Protein AF-A0A371JL56-F1 (afdb_monomer_lite)

Structure (mmCIF, N/CA/C/O backbone):
data_AF-A0A371JL56-F1
#
_entry.id   AF-A0A371JL56-F1
#
loop_
_atom_site.group_PDB
_atom_site.id
_atom_site.type_symbol
_atom_site.label_atom_id
_atom_site.label_alt_id
_atom_site.label_comp_id
_atom_site.label_asym_id
_atom_site.label_entity_id
_atom_site.label_seq_id
_atom_site.pdbx_PDB_ins_code
_atom_site.Cartn_x
_atom_site.Cartn_y
_atom_site.Cartn_z
_atom_site.occupancy
_atom_site.B_iso_or_equiv
_atom_site.auth_seq_id
_atom_site.auth_comp_id
_atom_site.auth_asym_id
_atom_site.auth_atom_id
_atom_site.pdbx_PDB_model_num
ATOM 1 N N . THR A 1 1 ? -92.076 -14.629 72.654 1.00 54.56 1 THR A N 1
ATOM 2 C CA . THR A 1 1 ? -92.632 -13.443 71.933 1.00 54.56 1 THR A CA 1
ATOM 3 C C . THR A 1 1 ? -94.008 -13.835 71.460 1.00 54.56 1 THR A C 1
ATOM 5 O O . THR A 1 1 ? -94.101 -14.779 70.695 1.00 54.56 1 THR A O 1
ATOM 8 N N . SER A 1 2 ? -95.080 -13.180 71.900 1.00 62.66 2 SER A N 1
ATOM 9 C CA . SER A 1 2 ? -96.440 -13.654 71.607 1.00 62.66 2 SER A CA 1
ATOM 10 C C . SER A 1 2 ? -97.098 -12.923 70.434 1.00 62.66 2 SER A C 1
ATOM 12 O O . SER A 1 2 ? -96.851 -11.738 70.198 1.00 62.66 2 SER A O 1
ATOM 14 N N . ILE A 1 3 ? -97.957 -13.634 69.696 1.00 64.94 3 ILE A N 1
ATOM 15 C CA . ILE A 1 3 ? -98.924 -13.032 68.768 1.00 64.94 3 ILE A CA 1
ATOM 16 C C . ILE A 1 3 ? -100.315 -13.129 69.390 1.00 64.94 3 ILE A C 1
ATOM 18 O O . ILE A 1 3 ? -100.730 -14.186 69.865 1.00 64.94 3 ILE A O 1
ATOM 22 N N . THR A 1 4 ? -101.049 -12.019 69.346 1.00 67.44 4 THR A N 1
ATOM 23 C CA . THR A 1 4 ? -102.443 -11.932 69.790 1.00 67.44 4 THR A CA 1
ATOM 24 C C . THR A 1 4 ? -103.365 -11.712 68.595 1.00 67.44 4 THR A C 1
ATOM 26 O O . THR A 1 4 ? -103.142 -10.802 67.796 1.00 67.44 4 THR A O 1
ATOM 29 N N . VAL A 1 5 ? -104.418 -12.524 68.480 1.00 62.69 5 VAL A N 1
ATOM 30 C CA . VAL A 1 5 ? -105.469 -12.373 67.463 1.00 62.69 5 VAL A CA 1
ATOM 31 C C . VAL A 1 5 ? -106.826 -12.310 68.159 1.00 62.69 5 VAL A C 1
ATOM 33 O O . VAL A 1 5 ? -107.141 -13.170 68.977 1.00 62.69 5 VAL A O 1
ATOM 36 N N . THR A 1 6 ? -107.637 -11.302 67.834 1.00 73.56 6 THR A N 1
ATOM 37 C CA . THR A 1 6 ? -108.997 -11.140 68.373 1.00 73.56 6 THR A CA 1
ATOM 38 C C . THR A 1 6 ? -110.028 -11.252 67.262 1.00 73.56 6 THR A C 1
ATOM 40 O O . THR A 1 6 ? -109.952 -10.518 66.276 1.00 73.56 6 THR A O 1
ATOM 43 N N . ASP A 1 7 ? -111.023 -12.117 67.452 1.00 73.88 7 ASP A N 1
ATOM 44 C CA . ASP A 1 7 ? -112.224 -12.171 66.621 1.00 73.88 7 ASP A CA 1
ATOM 45 C C . ASP A 1 7 ? -113.513 -12.139 67.465 1.00 73.88 7 ASP A C 1
ATOM 47 O O . ASP A 1 7 ? -113.489 -11.935 68.681 1.00 73.88 7 ASP A O 1
ATOM 51 N N . ALA A 1 8 ? -114.667 -12.284 66.806 1.00 56.91 8 ALA A N 1
ATOM 52 C CA . ALA A 1 8 ? -115.981 -12.233 67.448 1.00 56.91 8 ALA A CA 1
ATOM 53 C C . ALA A 1 8 ? -116.240 -13.376 68.458 1.00 56.91 8 ALA A C 1
ATOM 55 O O . ALA A 1 8 ? -117.225 -13.314 69.193 1.00 56.91 8 ALA A O 1
ATOM 56 N N . GLY A 1 9 ? -115.379 -14.397 68.505 1.00 61.16 9 GLY A N 1
ATOM 57 C CA . GLY A 1 9 ? -115.349 -15.462 69.506 1.00 61.16 9 GLY A CA 1
ATOM 58 C C . GLY A 1 9 ? -114.394 -15.203 70.679 1.00 61.16 9 GLY A C 1
ATOM 59 O O . GLY A 1 9 ? -114.445 -15.948 71.655 1.00 61.16 9 GLY A O 1
ATOM 60 N N . GLY A 1 10 ? -113.567 -14.151 70.627 1.00 63.31 10 GLY A N 1
ATOM 61 C CA . GLY A 1 10 ? -112.656 -13.747 71.700 1.00 63.31 10 GLY A CA 1
ATOM 62 C C . GLY A 1 10 ? -111.219 -13.499 71.234 1.00 63.31 10 GLY A C 1
ATOM 63 O O . GLY A 1 10 ? -110.897 -13.562 70.049 1.00 63.31 10 GLY A O 1
ATOM 64 N N . THR A 1 11 ? -110.343 -13.183 72.189 1.00 66.75 11 THR A N 1
ATOM 65 C CA . THR A 1 11 ? -108.907 -12.977 71.949 1.00 66.75 11 THR A CA 1
ATOM 66 C C . THR A 1 11 ? -108.138 -14.249 72.269 1.00 66.75 11 THR A C 1
ATOM 68 O O . THR A 1 11 ? -108.193 -14.721 73.402 1.00 66.75 11 THR A O 1
ATOM 71 N N . LEU A 1 12 ? -107.380 -14.765 71.302 1.00 63.53 12 LEU A N 1
ATOM 72 C CA . LEU A 1 12 ? -106.435 -15.857 71.499 1.00 63.53 12 LEU A CA 1
ATOM 73 C C . LEU A 1 12 ? -105.006 -15.301 71.442 1.00 63.53 12 LEU A C 1
ATOM 75 O O . LEU A 1 12 ? -104.629 -14.620 70.487 1.00 63.53 12 LEU A O 1
ATOM 79 N N . SER A 1 13 ? -104.218 -15.582 72.476 1.00 65.62 13 SER A N 1
ATOM 80 C CA . SER A 1 13 ? -102.786 -15.287 72.518 1.00 65.62 13 SER A CA 1
ATOM 81 C C . SER A 1 13 ? -102.032 -16.601 72.404 1.00 65.62 13 SER A C 1
ATOM 83 O O . SER A 1 13 ? -102.283 -17.505 73.197 1.00 65.62 13 SER A O 1
ATOM 85 N N . GLN A 1 14 ? -101.127 -16.712 71.435 1.00 65.56 14 GLN A N 1
ATOM 86 C CA . GLN A 1 14 ? -100.236 -17.861 71.313 1.00 65.56 14 GLN A CA 1
ATOM 87 C C . GLN A 1 14 ? -98.800 -17.376 71.473 1.00 65.56 14 GLN A C 1
ATOM 89 O O . GLN A 1 14 ? -98.350 -16.480 70.750 1.00 65.56 14 GLN A O 1
ATOM 94 N N . ASP A 1 15 ? -98.113 -17.924 72.471 1.00 62.84 15 ASP A N 1
ATOM 95 C CA . ASP A 1 15 ? -96.696 -17.660 72.663 1.00 62.84 15 ASP A CA 1
ATOM 96 C C . ASP A 1 15 ? -95.860 -18.473 71.665 1.00 62.84 15 ASP A C 1
ATOM 98 O O . ASP A 1 15 ? -96.172 -19.626 71.363 1.00 62.84 15 ASP A O 1
ATOM 102 N N . LEU A 1 16 ? -94.849 -17.822 71.086 1.00 58.44 16 LEU A N 1
ATOM 103 C CA . LEU A 1 16 ? -93.975 -18.394 70.058 1.00 58.44 16 LEU A CA 1
ATOM 104 C C . LEU A 1 16 ? -92.631 -18.868 70.633 1.00 58.44 16 LEU A C 1
ATOM 106 O O . LEU A 1 16 ? -91.780 -19.300 69.855 1.00 58.44 16 LEU A O 1
ATOM 110 N N . ASP A 1 17 ? -92.419 -18.806 71.952 1.00 62.28 17 ASP A N 1
ATOM 111 C CA . ASP A 1 17 ? -91.314 -19.515 72.602 1.00 62.28 17 ASP A CA 1
ATOM 112 C C . ASP A 1 17 ? -91.738 -20.958 72.902 1.00 62.28 17 ASP A C 1
ATOM 114 O O . ASP A 1 17 ? -92.155 -21.325 73.993 1.00 62.28 17 ASP A O 1
ATOM 118 N N . GLY A 1 18 ? -91.664 -21.810 71.885 1.00 56.69 18 GLY A N 1
ATOM 119 C CA . GLY A 1 18 ? -91.995 -23.226 72.028 1.00 56.69 18 GLY A CA 1
ATOM 120 C C . GLY A 1 18 ? -90.941 -24.061 72.761 1.00 56.69 18 GLY A C 1
ATOM 121 O O . GLY A 1 18 ? -90.999 -25.285 72.640 1.00 56.69 18 GLY A O 1
ATOM 122 N N . THR A 1 19 ? -89.955 -23.460 73.441 1.00 56.19 19 THR A N 1
ATOM 123 C CA . THR A 1 19 ? -88.790 -24.211 73.942 1.00 56.19 19 THR A CA 1
ATOM 124 C C . THR A 1 19 ? -88.459 -23.997 75.414 1.00 56.19 19 THR A C 1
ATOM 126 O O . THR A 1 19 ? -87.929 -24.935 76.007 1.00 56.19 19 THR A O 1
ATOM 129 N N . PHE A 1 20 ? -88.809 -22.866 76.036 1.00 55.19 20 PHE A N 1
ATOM 130 C CA . PHE A 1 20 ? -88.553 -22.653 77.467 1.00 55.19 20 PHE A CA 1
ATOM 131 C C . PHE A 1 20 ? -89.704 -21.890 78.135 1.00 55.19 20 PHE A C 1
ATOM 133 O O . PHE A 1 20 ? -90.063 -20.803 77.704 1.00 55.19 20 PHE A O 1
ATOM 140 N N . ALA A 1 21 ? -90.280 -22.455 79.201 1.00 58.19 21 ALA A N 1
ATOM 141 C CA . ALA A 1 21 ? -91.231 -21.724 80.034 1.00 58.19 21 ALA A CA 1
ATOM 142 C C . ALA A 1 21 ? -90.483 -20.627 80.802 1.00 58.19 21 ALA A C 1
ATOM 144 O O . ALA A 1 21 ? -89.471 -20.900 81.447 1.00 58.19 21 ALA A O 1
ATOM 145 N N . THR A 1 22 ? -90.979 -19.397 80.750 1.00 60.19 22 THR A N 1
ATOM 146 C CA . THR A 1 22 ? -90.469 -18.297 81.571 1.00 60.19 22 THR A CA 1
ATOM 147 C C . THR A 1 22 ? -90.832 -18.505 83.047 1.00 60.19 22 THR A C 1
ATOM 149 O O . THR A 1 22 ? -91.833 -19.150 83.371 1.00 60.19 22 THR A O 1
ATOM 152 N N . ASP A 1 23 ? -90.070 -17.901 83.965 1.00 56.62 23 ASP A N 1
ATOM 153 C CA . ASP A 1 23 ? -90.343 -17.952 85.415 1.00 56.62 23 ASP A CA 1
ATOM 154 C C . ASP A 1 23 ? -91.783 -17.540 85.768 1.00 56.62 23 ASP A C 1
ATOM 156 O O . ASP A 1 23 ? -92.398 -18.072 86.695 1.00 56.62 23 ASP A O 1
ATOM 160 N N . ALA A 1 24 ? -92.348 -16.604 84.999 1.00 57.06 24 ALA A N 1
ATOM 161 C CA . ALA A 1 24 ? -93.723 -16.148 85.159 1.00 57.06 24 ALA A CA 1
ATOM 162 C C . ALA A 1 24 ? -94.763 -17.193 84.712 1.00 57.06 24 ALA A C 1
ATOM 164 O O . ALA A 1 24 ? -95.851 -17.248 85.283 1.00 57.06 24 ALA A O 1
ATOM 165 N N . GLU A 1 25 ? -94.449 -18.024 83.716 1.00 58.50 25 GLU A N 1
ATOM 166 C CA . GLU A 1 25 ? -95.336 -19.081 83.214 1.00 58.50 25 GLU A CA 1
ATOM 167 C C . GLU A 1 25 ? -95.345 -20.299 84.135 1.00 58.50 25 GLU A C 1
ATOM 169 O O . GLU A 1 25 ? -96.404 -20.876 84.379 1.00 58.50 25 GLU A O 1
ATOM 174 N N . LEU A 1 26 ? -94.198 -20.647 84.721 1.00 62.19 26 LEU A N 1
ATOM 175 C CA . LEU A 1 26 ? -94.117 -21.747 85.680 1.00 62.19 26 LEU A CA 1
ATOM 176 C C . LEU A 1 26 ? -94.793 -21.398 87.016 1.00 62.19 26 LEU A C 1
ATOM 178 O O . LEU A 1 26 ? -95.456 -22.246 87.609 1.00 62.19 26 LEU A O 1
ATOM 182 N N . ALA A 1 27 ? -94.712 -20.136 87.452 1.00 57.34 27 ALA A N 1
ATOM 183 C CA . ALA A 1 27 ? -95.444 -19.642 88.622 1.00 57.34 27 ALA A CA 1
ATOM 184 C C . ALA A 1 27 ? -96.977 -19.624 88.429 1.00 57.34 27 ALA A C 1
ATOM 186 O O . ALA A 1 27 ? -97.718 -19.554 89.410 1.00 57.34 27 ALA A O 1
ATOM 187 N N . ALA A 1 28 ? -97.455 -19.683 87.182 1.00 57.31 28 ALA A N 1
ATOM 188 C CA . ALA A 1 28 ? -98.873 -19.709 86.829 1.00 57.31 28 ALA A CA 1
ATOM 189 C C . ALA A 1 28 ? -99.412 -21.127 86.554 1.00 57.31 28 ALA A C 1
ATOM 191 O O . ALA A 1 28 ? -100.569 -21.266 86.146 1.00 57.31 28 ALA A O 1
ATOM 192 N N . LEU A 1 29 ? -98.607 -22.177 86.768 1.00 59.59 29 LEU A N 1
ATOM 193 C CA . LEU A 1 29 ? -99.025 -23.558 86.551 1.00 59.59 29 LEU A CA 1
ATOM 194 C C . LEU A 1 29 ? -100.061 -23.966 87.611 1.00 59.59 29 LEU A C 1
ATOM 196 O O . LEU A 1 29 ? -99.731 -24.313 88.743 1.00 59.59 29 LEU A O 1
ATOM 200 N N . ASN A 1 30 ? -101.336 -23.886 87.238 1.00 57.78 30 ASN A N 1
ATOM 201 C CA . ASN A 1 30 ? -102.443 -24.379 88.046 1.00 57.78 30 ASN A CA 1
ATOM 202 C C . ASN A 1 30 ? -102.350 -25.913 88.145 1.00 57.78 30 ASN A C 1
ATOM 204 O O . ASN A 1 30 ? -102.304 -26.583 87.116 1.00 57.78 30 ASN A O 1
ATOM 208 N N . THR A 1 31 ? -102.306 -26.462 89.362 1.00 55.97 31 THR A N 1
ATOM 209 C CA . THR A 1 31 ? -102.273 -27.917 89.615 1.00 55.97 31 THR A CA 1
ATOM 210 C C . THR A 1 31 ? -103.645 -28.583 89.489 1.00 55.97 31 THR A C 1
ATOM 212 O O . THR A 1 31 ? -103.737 -29.792 89.658 1.00 55.97 31 THR A O 1
ATOM 215 N N . ASP A 1 32 ? -104.688 -27.802 89.203 1.00 58.62 32 ASP A N 1
ATOM 216 C CA . ASP A 1 32 ? -106.019 -28.278 88.829 1.00 58.62 32 ASP A CA 1
ATOM 217 C C . ASP A 1 32 ? -105.915 -28.892 87.421 1.00 58.62 32 ASP A C 1
ATOM 219 O O . ASP A 1 32 ? -105.933 -28.186 86.401 1.00 58.62 32 ASP A O 1
ATOM 223 N N . ASP A 1 33 ? -105.717 -30.212 87.352 1.00 56.38 33 ASP A N 1
ATOM 224 C CA . ASP A 1 33 ? -106.048 -30.926 86.126 1.00 56.38 33 ASP A CA 1
ATOM 225 C C . ASP A 1 33 ? -107.568 -30.788 85.940 1.00 56.38 33 ASP A C 1
ATOM 227 O O . ASP A 1 33 ? -108.304 -30.672 86.904 1.00 56.38 33 ASP A O 1
ATOM 231 N N . ALA A 1 34 ? -108.067 -30.620 84.719 1.00 55.84 34 ALA A N 1
ATOM 232 C CA . ALA A 1 34 ? -109.424 -30.105 84.506 1.00 55.84 34 ALA A CA 1
ATOM 233 C C . ALA A 1 34 ? -110.582 -31.059 84.915 1.00 55.84 34 ALA A C 1
ATOM 235 O O . ALA A 1 34 ? -111.705 -30.889 84.421 1.00 55.84 34 ALA A O 1
ATOM 236 N N . ASP A 1 35 ? -110.338 -32.069 85.754 1.00 62.31 35 ASP A N 1
ATOM 237 C CA . ASP A 1 35 ? -111.369 -32.798 86.480 1.00 62.31 35 ASP A CA 1
ATOM 238 C C . ASP A 1 35 ? -111.674 -32.118 87.831 1.00 62.31 35 ASP A C 1
ATOM 240 O O . ASP A 1 35 ? -110.852 -31.434 88.414 1.00 62.31 35 ASP A O 1
ATOM 244 N N . ALA A 1 36 ? -112.937 -32.154 88.260 1.00 57.31 36 ALA A N 1
ATOM 245 C CA . ALA A 1 36 ? -113.402 -31.388 89.421 1.00 57.31 36 ALA A CA 1
ATOM 246 C C . ALA A 1 36 ? -113.486 -32.248 90.695 1.00 57.31 36 ALA A C 1
ATOM 248 O O . ALA A 1 36 ? -114.320 -31.950 91.560 1.00 57.31 36 ALA A O 1
ATOM 249 N N . ASP A 1 37 ? -112.742 -33.359 90.771 1.00 66.94 37 ASP A N 1
ATOM 250 C CA . ASP A 1 37 ? -112.698 -34.221 91.953 1.00 66.94 37 ASP A CA 1
ATOM 251 C C . ASP A 1 37 ? -111.473 -33.884 92.821 1.00 66.94 37 ASP A C 1
ATOM 253 O O . ASP A 1 37 ? -110.439 -34.523 92.644 1.00 66.94 37 ASP A O 1
ATOM 257 N N . PRO A 1 38 ? -111.623 -33.004 93.841 1.00 61.88 38 PRO A N 1
ATOM 258 C CA . PRO A 1 38 ? -110.533 -32.477 94.673 1.00 61.88 38 PRO A CA 1
ATOM 259 C C . PRO A 1 38 ? -109.825 -33.538 95.548 1.00 61.88 38 PRO A C 1
ATOM 261 O O . PRO A 1 38 ? -109.140 -33.210 96.522 1.00 61.88 38 PRO A O 1
ATOM 264 N N . THR A 1 39 ? -110.104 -34.825 95.320 1.00 61.78 39 THR A N 1
ATOM 265 C CA . THR A 1 39 ? -109.538 -35.958 96.049 1.00 61.78 39 THR A CA 1
ATOM 266 C C . THR A 1 39 ? -108.416 -36.678 95.296 1.00 61.78 39 THR A C 1
ATOM 268 O O . THR A 1 39 ? -107.785 -37.555 95.897 1.00 61.78 39 THR A O 1
ATOM 271 N N . ASN A 1 40 ? -108.138 -36.326 94.032 1.00 65.31 40 ASN A N 1
ATOM 272 C CA . ASN A 1 40 ? -107.122 -36.979 93.194 1.00 65.31 40 ASN A CA 1
ATOM 273 C C . ASN A 1 40 ? -105.871 -36.108 92.916 1.00 65.31 40 ASN A C 1
ATOM 275 O O . ASN A 1 40 ? -104.863 -36.619 92.421 1.00 65.31 40 ASN A O 1
ATOM 279 N N . GLU A 1 41 ? -105.877 -34.840 93.325 1.00 68.06 41 GLU A N 1
ATOM 280 C CA . GLU A 1 41 ? -104.791 -33.871 93.170 1.00 68.06 41 GLU A CA 1
ATOM 281 C C . GLU A 1 41 ? -103.792 -34.040 94.312 1.00 68.06 41 GLU A C 1
ATOM 283 O O . GLU A 1 41 ? -103.691 -33.252 95.256 1.00 68.06 41 GLU A O 1
ATOM 288 N N . TYR A 1 42 ? -103.041 -35.138 94.245 1.00 71.25 42 TYR A N 1
ATOM 289 C CA . TYR A 1 42 ? -102.097 -35.499 95.298 1.00 71.25 42 TYR A CA 1
ATOM 290 C C . TYR A 1 42 ? -101.019 -34.430 95.523 1.00 71.25 42 TYR A C 1
ATOM 292 O O . TYR A 1 42 ? -100.604 -34.222 96.664 1.00 71.25 42 TYR A O 1
ATOM 300 N N . ASN A 1 43 ? -100.614 -33.717 94.468 1.00 75.44 43 ASN A N 1
ATOM 301 C CA . ASN A 1 43 ? -99.655 -32.621 94.549 1.00 75.44 43 ASN A CA 1
ATOM 302 C C . ASN A 1 43 ? -100.393 -31.282 94.522 1.00 75.44 43 ASN A C 1
ATOM 304 O O . ASN A 1 43 ? -101.051 -30.935 93.548 1.00 75.44 43 ASN A O 1
ATOM 308 N N . THR A 1 44 ? -100.229 -30.510 95.587 1.00 73.12 44 THR A N 1
ATOM 309 C CA . THR A 1 44 ? -100.937 -29.245 95.825 1.00 73.12 44 THR A CA 1
ATOM 310 C C . THR A 1 44 ? -100.140 -28.009 95.411 1.00 73.12 44 THR A C 1
ATOM 312 O O . THR A 1 44 ? -100.705 -26.924 95.307 1.00 73.12 44 THR A O 1
ATOM 315 N N . ALA A 1 45 ? -98.830 -28.147 95.185 1.00 76.06 45 ALA A N 1
ATOM 316 C CA . ALA A 1 45 ? -97.993 -27.081 94.643 1.00 76.06 45 ALA A CA 1
ATOM 317 C C . ALA A 1 45 ? -96.755 -27.650 93.943 1.00 76.06 45 ALA A C 1
ATOM 319 O O . ALA A 1 45 ? -96.133 -28.588 94.446 1.00 76.06 45 ALA A O 1
ATOM 320 N N . VAL A 1 46 ? -96.368 -27.036 92.826 1.00 79.00 46 VAL A N 1
ATOM 321 C CA . VAL A 1 46 ? -95.078 -27.248 92.161 1.00 79.00 46 VAL A CA 1
ATOM 322 C C . VAL A 1 46 ? -94.450 -25.883 91.906 1.00 79.00 46 VAL A C 1
ATOM 324 O O . VAL A 1 46 ? -95.141 -24.964 91.478 1.00 79.00 46 VAL A O 1
ATOM 327 N N . GLY A 1 47 ? -93.156 -25.731 92.177 1.00 75.06 47 GLY A N 1
ATOM 328 C CA . GLY A 1 47 ? -92.446 -24.477 91.938 1.00 75.06 47 GLY A CA 1
ATOM 329 C C . GLY A 1 47 ? -90.961 -24.690 91.686 1.00 75.06 47 GLY A C 1
ATOM 330 O O . GLY A 1 47 ? -90.382 -25.655 92.176 1.00 75.06 47 GLY A O 1
ATOM 331 N N . LEU A 1 48 ? -90.344 -23.778 90.940 1.00 74.81 48 LEU A N 1
ATOM 332 C CA . LEU A 1 48 ? -88.901 -23.726 90.715 1.00 74.81 48 LEU A CA 1
ATOM 333 C C . LEU A 1 48 ? -88.356 -22.462 91.382 1.00 74.81 48 LEU A C 1
ATOM 335 O O . LEU A 1 48 ? -88.862 -21.366 91.148 1.00 74.81 48 LEU A O 1
ATOM 339 N N . THR A 1 49 ? -87.337 -22.610 92.223 1.00 72.81 49 THR A N 1
ATOM 340 C CA . THR A 1 49 ? -86.619 -21.483 92.832 1.00 72.81 49 THR A CA 1
ATOM 341 C C . THR A 1 49 ? -85.122 -21.705 92.679 1.00 72.81 49 THR A C 1
ATOM 343 O O . THR A 1 49 ? -84.585 -22.662 93.243 1.00 72.81 49 THR A O 1
ATOM 346 N N . GLY A 1 50 ? -84.451 -20.840 91.915 1.00 74.06 50 GLY A N 1
ATOM 347 C CA . GLY A 1 50 ? -83.088 -21.117 91.456 1.00 74.06 50 GLY A CA 1
ATOM 348 C C . GLY A 1 50 ? -83.069 -22.396 90.614 1.00 74.06 50 GLY A C 1
ATOM 349 O O . GLY A 1 50 ? -83.880 -22.550 89.708 1.00 74.06 50 GLY A O 1
ATOM 350 N N . THR A 1 51 ? -82.196 -23.340 90.955 1.00 74.25 51 THR A N 1
ATOM 351 C CA . THR A 1 51 ? -82.096 -24.666 90.321 1.00 74.25 51 THR A CA 1
ATOM 352 C C . THR A 1 51 ? -82.978 -25.731 90.980 1.00 74.25 51 THR A C 1
ATOM 354 O O . THR A 1 51 ? -83.032 -26.861 90.506 1.00 74.25 51 THR A O 1
ATOM 357 N N . SER A 1 52 ? -83.674 -25.420 92.077 1.00 82.44 52 SER A N 1
ATOM 358 C CA . SER A 1 52 ? -84.429 -26.417 92.842 1.00 82.44 52 SER A CA 1
ATOM 359 C C . SER A 1 52 ? -85.904 -26.463 92.454 1.00 82.44 52 SER A C 1
ATOM 361 O O . SER A 1 52 ? -86.626 -25.478 92.629 1.00 82.44 52 SER A O 1
ATOM 363 N N . ILE A 1 53 ? -86.368 -27.627 91.990 1.00 84.69 53 ILE A N 1
ATOM 364 C CA . ILE A 1 53 ? -87.796 -27.928 91.835 1.00 84.69 53 ILE A CA 1
ATOM 365 C C . ILE A 1 53 ? -88.343 -28.419 93.170 1.00 84.69 53 ILE A C 1
ATOM 367 O O . ILE A 1 53 ? -87.820 -29.361 93.762 1.00 84.69 53 ILE A O 1
ATOM 371 N N . THR A 1 54 ? -89.446 -27.825 93.602 1.00 81.38 54 THR A N 1
ATOM 372 C CA . THR A 1 54 ? -90.207 -28.224 94.783 1.00 81.38 54 THR A CA 1
ATOM 373 C C . THR A 1 54 ? -91.573 -28.759 94.381 1.00 81.38 54 THR A C 1
ATOM 375 O O . THR A 1 54 ? -92.238 -28.194 93.515 1.00 81.38 54 THR A O 1
ATOM 378 N N . VAL A 1 55 ? -91.995 -29.848 95.017 1.00 83.19 55 VAL A N 1
ATOM 379 C CA . VAL A 1 55 ? -93.328 -30.444 94.874 1.00 83.19 55 VAL A CA 1
ATOM 380 C C . VAL A 1 55 ? -93.884 -30.669 96.271 1.00 83.19 55 VAL A C 1
ATOM 382 O O . VAL A 1 55 ? -93.219 -31.275 97.108 1.00 83.19 55 VAL A O 1
ATOM 385 N N . THR A 1 56 ? -95.084 -30.165 96.543 1.00 81.31 56 THR A N 1
ATOM 386 C CA . THR A 1 56 ? -95.744 -30.308 97.846 1.00 81.31 56 THR A CA 1
ATOM 387 C C . THR A 1 56 ? -96.969 -31.195 97.732 1.00 81.31 56 THR A C 1
ATOM 389 O O . THR A 1 56 ? -97.896 -30.868 96.995 1.00 81.31 56 THR A O 1
ATOM 392 N N . ASP A 1 57 ? -96.995 -32.277 98.503 1.00 80.19 57 ASP A N 1
ATOM 393 C CA . ASP A 1 57 ? -98.137 -33.179 98.647 1.00 80.19 57 ASP A CA 1
ATOM 394 C C . ASP A 1 57 ? -98.599 -33.263 100.115 1.00 80.19 57 ASP A C 1
ATOM 396 O O . ASP A 1 57 ? -98.101 -32.553 100.997 1.00 80.19 57 ASP A O 1
ATOM 400 N N . ALA A 1 58 ? -99.568 -34.137 100.402 1.00 74.75 58 ALA A N 1
ATOM 401 C CA . ALA A 1 58 ? -100.059 -34.364 101.765 1.00 74.75 58 ALA A CA 1
ATOM 402 C C . ALA A 1 58 ? -98.980 -34.896 102.742 1.00 74.75 58 ALA A C 1
ATOM 404 O O . ALA A 1 58 ? -99.164 -34.824 103.959 1.00 74.75 58 ALA A O 1
ATOM 405 N N . GLY A 1 59 ? -97.872 -35.439 102.228 1.00 75.50 59 GLY A N 1
ATOM 406 C CA . GLY A 1 59 ? -96.701 -35.907 102.970 1.00 75.50 59 GLY A CA 1
ATOM 407 C C . GLY A 1 59 ? -95.633 -34.833 103.214 1.00 75.50 59 GLY A C 1
ATOM 408 O O . GLY A 1 59 ? -94.722 -35.071 104.010 1.00 75.50 59 GLY A O 1
ATOM 409 N N . GLY A 1 60 ? -95.762 -33.651 102.602 1.00 80.75 60 GLY A N 1
ATOM 410 C CA . GLY A 1 60 ? -94.881 -32.497 102.781 1.00 80.75 60 GLY A CA 1
ATOM 411 C C . GLY A 1 60 ? -94.273 -31.997 101.469 1.00 80.75 60 GLY A C 1
ATOM 412 O O . GLY A 1 60 ? -94.675 -32.395 100.381 1.00 80.75 60 GLY A O 1
ATOM 413 N N . THR A 1 61 ? -93.298 -31.093 101.564 1.00 85.94 61 THR A N 1
ATOM 414 C CA . THR A 1 61 ? -92.584 -30.565 100.391 1.00 85.94 61 THR A CA 1
ATOM 415 C C . THR A 1 61 ? -91.307 -31.359 100.140 1.00 85.94 61 THR A C 1
ATOM 417 O O . THR A 1 61 ? -90.416 -31.403 100.990 1.00 85.94 61 THR A O 1
ATOM 420 N N . LEU A 1 62 ? -91.201 -31.953 98.956 1.00 85.94 62 LEU A N 1
ATOM 421 C CA . LEU A 1 62 ? -89.976 -32.530 98.412 1.00 85.94 62 LEU A CA 1
ATOM 422 C C . LEU A 1 62 ? -89.285 -31.494 97.526 1.00 85.94 62 LEU A C 1
ATOM 424 O O . LEU A 1 62 ? -89.942 -30.805 96.752 1.00 85.94 62 LEU A O 1
ATOM 428 N N . SER A 1 63 ? -87.962 -31.395 97.636 1.00 85.25 63 SER A N 1
ATOM 429 C CA . SER A 1 63 ? -87.135 -30.508 96.817 1.00 85.25 63 SER A CA 1
ATOM 430 C C . SER A 1 63 ? -86.057 -31.328 96.127 1.00 85.25 63 SER A C 1
ATOM 432 O O . SER A 1 63 ? -85.356 -32.092 96.791 1.00 85.25 63 SER A O 1
ATOM 434 N N . GLN A 1 64 ? -85.912 -31.153 94.819 1.00 84.94 64 GLN A N 1
ATOM 435 C CA . GLN A 1 64 ? -84.806 -31.691 94.043 1.00 84.94 64 GLN A CA 1
ATOM 436 C C . GLN A 1 64 ? -84.021 -30.530 93.458 1.00 84.94 64 GLN A C 1
ATOM 438 O O . GLN A 1 64 ? -84.544 -29.755 92.662 1.00 84.94 64 GLN A O 1
ATOM 443 N N . ASP A 1 65 ? -82.758 -30.447 93.847 1.00 81.88 65 ASP A N 1
ATOM 444 C CA . ASP A 1 65 ? -81.817 -29.530 93.230 1.00 81.88 65 ASP A CA 1
ATOM 445 C C . ASP A 1 65 ? -81.388 -30.071 91.862 1.00 81.88 65 ASP A C 1
ATOM 447 O O . ASP A 1 65 ? -81.002 -31.239 91.750 1.00 81.88 65 ASP A O 1
ATOM 451 N N . LEU A 1 66 ? -81.521 -29.253 90.823 1.00 76.81 66 LEU A N 1
ATOM 452 C CA . LEU A 1 66 ? -81.087 -29.555 89.459 1.00 76.81 66 LEU A CA 1
ATOM 453 C C . LEU A 1 66 ? -79.727 -28.925 89.127 1.00 76.81 66 LEU A C 1
ATOM 455 O O . LEU A 1 66 ? -79.300 -28.982 87.965 1.00 76.81 66 LEU A O 1
ATOM 459 N N . ASP A 1 67 ? -79.061 -28.336 90.126 1.00 69.38 67 ASP A N 1
ATOM 460 C CA . ASP A 1 67 ? -77.697 -27.838 89.999 1.00 69.38 67 ASP A CA 1
ATOM 461 C C . ASP A 1 67 ? -76.777 -28.963 89.480 1.00 69.38 67 ASP A C 1
ATOM 463 O O . ASP A 1 67 ? -76.814 -30.110 89.939 1.00 69.38 67 ASP A O 1
ATOM 467 N N . GLY A 1 68 ? -76.029 -28.653 88.421 1.00 65.94 68 GLY A N 1
ATOM 468 C CA . GLY A 1 68 ? -75.252 -29.597 87.612 1.00 65.94 68 GLY A CA 1
ATOM 469 C C . GLY A 1 68 ? -75.839 -29.938 86.232 1.00 65.94 68 GLY A C 1
ATOM 470 O O . GLY A 1 68 ? -75.103 -30.442 85.386 1.00 65.94 68 GLY A O 1
ATOM 471 N N . THR A 1 69 ? -77.122 -29.653 85.959 1.00 63.84 69 THR A N 1
ATOM 472 C CA . THR A 1 69 ? -77.706 -29.742 84.593 1.00 63.84 69 THR A CA 1
ATOM 473 C C . THR A 1 69 ? -78.119 -28.377 84.037 1.00 63.84 69 THR A C 1
ATOM 475 O O . THR A 1 69 ? -78.055 -28.167 82.826 1.00 63.84 69 THR A O 1
ATOM 478 N N . PHE A 1 70 ? -78.503 -27.439 84.905 1.00 64.56 70 PHE A N 1
ATOM 479 C CA . PHE A 1 70 ? -78.915 -26.087 84.531 1.00 64.56 70 PHE A CA 1
ATOM 480 C C . PHE A 1 70 ? -78.090 -25.071 85.322 1.00 64.56 70 PHE A C 1
ATOM 482 O O . PHE A 1 70 ? -78.072 -25.134 86.547 1.00 64.56 70 PHE A O 1
ATOM 489 N N . ALA A 1 71 ? -77.405 -24.164 84.622 1.00 67.00 71 ALA A N 1
ATOM 490 C CA . ALA A 1 71 ? -76.706 -23.039 85.238 1.00 67.00 71 ALA A CA 1
ATOM 491 C C . ALA A 1 71 ? -77.695 -21.901 85.523 1.00 67.00 71 ALA A C 1
ATOM 493 O O . ALA A 1 71 ? -78.622 -21.662 84.747 1.00 67.00 71 ALA A O 1
ATOM 494 N N . THR A 1 72 ? -77.481 -21.181 86.616 1.00 68.94 72 THR A N 1
ATOM 495 C CA . THR A 1 72 ? -78.180 -19.932 86.924 1.00 68.94 72 THR A CA 1
ATOM 496 C C . THR A 1 72 ? -77.704 -18.794 86.014 1.00 68.94 72 THR A C 1
ATOM 498 O O . THR A 1 72 ? -76.574 -18.792 85.523 1.00 68.94 72 THR A O 1
ATOM 501 N N . ASP A 1 73 ? -78.529 -17.757 85.848 1.00 64.31 73 ASP A N 1
ATOM 502 C CA . ASP A 1 73 ? -78.140 -16.540 85.116 1.00 64.31 73 ASP A CA 1
ATOM 503 C C . ASP A 1 73 ? -76.880 -15.875 85.700 1.00 64.31 73 ASP A C 1
ATOM 505 O O . ASP A 1 73 ? -76.080 -15.285 84.972 1.00 64.31 73 ASP A O 1
ATOM 509 N N . ALA A 1 74 ? -76.678 -15.991 87.017 1.00 66.94 74 ALA A N 1
ATOM 510 C CA . ALA A 1 74 ? -75.487 -15.493 87.697 1.00 66.94 74 ALA A CA 1
ATOM 511 C C . ALA A 1 74 ? -74.225 -16.291 87.326 1.00 66.94 74 ALA A C 1
ATOM 513 O O . ALA A 1 74 ? -73.164 -15.696 87.145 1.00 66.94 74 ALA A O 1
ATOM 514 N N . GLU A 1 75 ? -74.336 -17.611 87.177 1.00 67.00 75 GLU A N 1
ATOM 515 C CA . GLU A 1 75 ? -73.230 -18.470 86.739 1.00 67.00 75 GLU A CA 1
ATOM 516 C C . GLU A 1 75 ? -72.890 -18.243 85.266 1.00 67.00 75 GLU A C 1
ATOM 518 O O . GLU A 1 75 ? -71.715 -18.160 84.914 1.00 67.00 75 GLU A O 1
ATOM 523 N N . LEU A 1 76 ? -73.896 -18.050 84.407 1.00 66.38 76 LEU A N 1
ATOM 524 C CA . LEU A 1 76 ? -73.660 -17.752 82.994 1.00 66.38 76 LEU A CA 1
ATOM 525 C C . LEU A 1 76 ? -73.032 -16.362 82.792 1.00 66.38 76 LEU A C 1
ATOM 527 O O . LEU A 1 76 ? -72.180 -16.190 81.924 1.00 66.38 76 LEU A O 1
ATOM 531 N N . ALA A 1 77 ? -73.395 -15.379 83.622 1.00 63.47 77 ALA A N 1
ATOM 532 C CA . ALA A 1 77 ? -72.783 -14.050 83.608 1.00 63.47 77 ALA A CA 1
ATOM 533 C C . ALA A 1 77 ? -71.332 -14.033 84.130 1.00 63.47 77 ALA A C 1
ATOM 535 O O . ALA A 1 77 ? -70.584 -13.108 83.813 1.00 63.47 77 ALA A O 1
ATOM 536 N N . ALA A 1 78 ? -70.927 -15.038 84.914 1.00 63.47 78 ALA A N 1
ATOM 537 C CA . ALA A 1 78 ? -69.559 -15.195 85.410 1.00 63.47 78 ALA A CA 1
ATOM 538 C C . ALA A 1 78 ? -68.618 -15.882 84.401 1.00 63.47 78 ALA A C 1
ATOM 540 O O . ALA A 1 78 ? -67.408 -15.916 84.625 1.00 63.47 78 ALA A O 1
ATOM 541 N N . LEU A 1 79 ? -69.147 -16.389 83.282 1.00 59.88 79 LEU A N 1
ATOM 542 C CA . LEU A 1 79 ? -68.372 -17.029 82.222 1.00 59.88 79 LEU A CA 1
ATOM 543 C C . LEU A 1 79 ? -67.675 -15.966 81.343 1.00 59.88 79 LEU A C 1
ATOM 545 O O . LEU A 1 79 ? -68.099 -15.666 80.227 1.00 59.88 79 LEU A O 1
ATOM 549 N N . ASN A 1 80 ? -66.622 -15.340 81.875 1.00 56.22 80 ASN A N 1
ATOM 550 C CA . ASN A 1 80 ? -65.689 -14.523 81.096 1.00 56.22 80 ASN A CA 1
ATOM 551 C C . ASN A 1 80 ? -64.801 -15.434 80.224 1.00 56.22 80 ASN A C 1
ATOM 553 O O . ASN A 1 80 ? -64.428 -16.522 80.643 1.00 56.22 80 ASN A O 1
ATOM 557 N N . THR A 1 81 ? -64.481 -14.991 79.010 1.00 50.84 81 THR A N 1
ATOM 558 C CA . THR A 1 81 ? -63.868 -15.751 77.905 1.00 50.84 81 THR A CA 1
ATOM 559 C C . THR A 1 81 ? -62.368 -16.064 78.050 1.00 50.84 81 THR A C 1
ATOM 561 O O . THR A 1 81 ? -61.682 -16.136 77.030 1.00 50.84 81 THR A O 1
ATOM 564 N N . ASP A 1 82 ? -61.848 -16.228 79.265 1.00 54.56 82 ASP A N 1
ATOM 565 C CA . ASP A 1 82 ? -60.505 -16.798 79.448 1.00 54.56 82 ASP A CA 1
ATOM 566 C C . ASP A 1 82 ? -60.580 -18.326 79.387 1.00 54.56 82 ASP A C 1
ATOM 568 O O . ASP A 1 82 ? -61.660 -18.910 79.508 1.00 54.56 82 ASP A O 1
ATOM 572 N N . ASP A 1 83 ? -59.465 -18.953 79.021 1.00 53.69 83 ASP A N 1
ATOM 573 C CA . ASP A 1 83 ? -59.415 -20.340 78.580 1.00 53.69 83 ASP A CA 1
ATOM 574 C C . ASP A 1 83 ? -59.975 -21.334 79.622 1.00 53.69 83 ASP A C 1
ATOM 576 O O . ASP A 1 83 ? -60.267 -20.988 80.761 1.00 53.69 83 ASP A O 1
ATOM 580 N N . ALA A 1 84 ? -60.246 -22.563 79.183 1.00 46.44 84 ALA A N 1
ATOM 581 C CA . ALA A 1 84 ? -61.209 -23.497 79.772 1.00 46.44 84 ALA A CA 1
ATOM 582 C C . ALA A 1 84 ? -60.974 -23.970 81.232 1.00 46.44 84 ALA A C 1
ATOM 584 O O . ALA A 1 84 ? -61.621 -24.937 81.645 1.00 46.44 84 ALA A O 1
ATOM 585 N N . ASP A 1 85 ? -60.105 -23.335 82.017 1.00 62.97 85 ASP A N 1
ATOM 586 C CA . ASP A 1 85 ? -60.027 -23.498 83.470 1.00 62.97 85 ASP A CA 1
ATOM 587 C C . ASP A 1 85 ? -60.288 -22.223 84.301 1.00 62.97 85 ASP A C 1
ATOM 589 O O . ASP A 1 85 ? -60.427 -22.344 85.521 1.00 62.97 85 ASP A O 1
ATOM 593 N N . ALA A 1 86 ? -60.479 -21.054 83.667 1.00 54.38 86 ALA A N 1
ATOM 594 C CA . ALA A 1 86 ? -60.842 -19.781 84.305 1.00 54.38 86 ALA A CA 1
ATOM 595 C C . ALA A 1 86 ? -59.992 -19.430 85.546 1.00 54.38 86 ALA A C 1
ATOM 597 O O . ALA A 1 86 ? -60.486 -18.784 86.480 1.00 54.38 86 ALA A O 1
ATOM 598 N N . ASP A 1 87 ? -58.734 -19.878 85.580 1.00 64.56 87 ASP A N 1
ATOM 599 C CA . ASP A 1 87 ? -57.782 -19.559 86.635 1.00 64.56 87 ASP A CA 1
ATOM 600 C C . ASP A 1 87 ? -56.864 -18.418 86.171 1.00 64.56 87 ASP A C 1
ATOM 602 O O . ASP A 1 87 ? -55.818 -18.709 85.597 1.00 64.56 87 ASP A O 1
ATOM 606 N N . PRO A 1 88 ? -57.162 -17.141 86.514 1.00 58.16 88 PRO A N 1
ATOM 607 C CA . PRO A 1 88 ? -56.384 -15.969 86.091 1.00 58.16 88 PRO A CA 1
ATOM 608 C C . PRO A 1 88 ? -54.917 -15.965 86.581 1.00 58.16 88 PRO A C 1
ATOM 610 O O . PRO A 1 88 ? -54.204 -14.962 86.466 1.00 58.16 88 PRO A O 1
ATOM 613 N N . THR A 1 89 ? -54.481 -17.027 87.268 1.00 59.59 89 THR A N 1
ATOM 614 C CA . THR A 1 89 ? -53.112 -17.224 87.742 1.00 59.59 89 THR A CA 1
ATOM 615 C C . THR A 1 89 ? -52.252 -18.082 86.811 1.00 59.59 89 THR A C 1
ATOM 617 O O . THR A 1 89 ? -51.042 -18.175 87.052 1.00 59.59 89 THR A O 1
ATOM 620 N N . ASN A 1 90 ? -52.823 -18.690 85.763 1.00 60.97 90 ASN A N 1
ATOM 621 C CA . ASN A 1 90 ? -52.114 -19.598 84.858 1.00 60.97 90 ASN A CA 1
ATOM 622 C C . ASN A 1 90 ? -51.840 -19.012 83.457 1.00 60.97 90 ASN A C 1
ATOM 624 O O . ASN A 1 90 ? -51.078 -19.610 82.688 1.00 60.97 90 ASN A O 1
ATOM 628 N N . GLU A 1 91 ? -52.363 -17.825 83.141 1.00 65.50 91 GLU A N 1
ATOM 629 C CA . GLU A 1 91 ? -52.069 -17.073 81.922 1.00 65.50 91 GLU A CA 1
ATOM 630 C C . GLU A 1 91 ? -50.710 -16.400 82.078 1.00 65.50 91 GLU A C 1
ATOM 632 O O . GLU A 1 91 ? -50.565 -15.180 82.179 1.00 65.50 91 GLU A O 1
ATOM 637 N N . TYR A 1 92 ? -49.676 -17.240 82.144 1.00 70.75 92 TYR A N 1
ATOM 638 C CA . TYR A 1 92 ? -48.341 -16.802 82.502 1.00 70.75 92 TYR A CA 1
ATOM 639 C C . TYR A 1 92 ? -47.857 -15.695 81.574 1.00 70.75 92 TYR A C 1
ATOM 641 O O . TYR A 1 92 ? -47.354 -14.706 82.083 1.00 70.75 92 TYR A O 1
ATOM 649 N N . ASN A 1 93 ? -48.077 -15.798 80.259 1.00 77.19 93 ASN A N 1
ATOM 650 C CA . ASN A 1 93 ? -47.710 -14.755 79.302 1.00 77.19 93 ASN A CA 1
ATOM 651 C C . ASN A 1 93 ? -48.921 -13.876 78.968 1.00 77.19 93 ASN A C 1
ATOM 653 O O . ASN A 1 93 ? -49.847 -14.309 78.290 1.00 77.19 93 ASN A O 1
ATOM 657 N N . THR A 1 94 ? -48.865 -12.614 79.375 1.00 78.75 94 THR A N 1
ATOM 658 C CA . THR A 1 94 ? -49.948 -11.631 79.215 1.00 78.75 94 THR A CA 1
ATOM 659 C C . THR A 1 94 ? -49.776 -10.743 77.981 1.00 78.75 94 THR A C 1
ATOM 661 O O . THR A 1 94 ? -50.738 -10.136 77.513 1.00 78.75 94 THR A O 1
ATOM 664 N N . ALA A 1 95 ? -48.563 -10.666 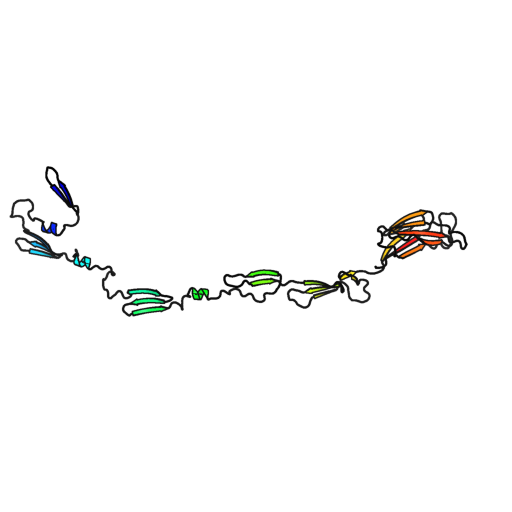77.421 1.00 83.38 95 ALA A N 1
ATOM 665 C CA . ALA A 1 95 ? -48.303 -9.979 76.159 1.00 83.38 95 ALA A CA 1
ATOM 666 C C . ALA A 1 95 ? -47.088 -10.565 75.429 1.00 83.38 95 ALA A C 1
ATOM 668 O O . ALA A 1 95 ? -46.094 -10.939 76.052 1.00 83.38 95 ALA A O 1
ATOM 669 N N . VAL A 1 96 ? -47.147 -10.585 74.096 1.00 89.44 96 VAL A N 1
ATOM 670 C CA . VAL A 1 96 ? -46.004 -10.865 73.217 1.00 89.44 96 VAL A CA 1
ATOM 671 C C . VAL A 1 96 ? -45.935 -9.770 72.159 1.00 89.44 96 VAL A C 1
ATOM 673 O O . VAL A 1 96 ? -46.945 -9.452 71.530 1.00 89.44 96 VAL A O 1
ATOM 676 N N . GLY A 1 97 ? -44.754 -9.189 71.958 1.00 88.69 97 GLY A N 1
ATOM 677 C CA . GLY A 1 97 ? -44.537 -8.107 71.005 1.00 88.69 97 GLY A CA 1
ATOM 678 C C . GLY A 1 97 ? -43.174 -8.174 70.327 1.00 88.69 97 GLY A C 1
ATOM 679 O O . GLY A 1 97 ? -42.258 -8.848 70.788 1.00 88.69 97 GLY A O 1
ATOM 680 N N . LEU A 1 98 ? -43.047 -7.454 69.216 1.00 86.94 98 LEU A N 1
ATOM 681 C CA . LEU A 1 98 ? -41.780 -7.208 68.534 1.00 86.94 98 LEU A CA 1
ATOM 682 C C . LEU A 1 98 ? -41.536 -5.699 68.530 1.00 86.94 98 LEU A C 1
ATOM 684 O O . LEU A 1 98 ? -42.345 -4.938 67.997 1.00 86.94 98 LEU A O 1
ATOM 688 N N . THR A 1 99 ? -40.430 -5.264 69.129 1.00 81.94 99 THR A N 1
ATOM 689 C CA . THR A 1 99 ? -40.008 -3.857 69.149 1.00 81.94 99 THR A CA 1
ATOM 690 C C . THR A 1 99 ? -38.564 -3.753 68.681 1.00 81.94 99 THR A C 1
ATOM 692 O O . THR A 1 99 ? -37.657 -4.240 69.357 1.00 81.94 99 THR A O 1
ATOM 695 N N . GLY A 1 100 ? -38.343 -3.119 67.527 1.00 81.44 100 GLY A N 1
ATOM 696 C CA . GLY A 1 100 ? -37.039 -3.165 66.860 1.00 81.44 100 GLY A CA 1
ATOM 697 C C . GLY A 1 100 ? -36.679 -4.608 66.495 1.00 81.44 100 GLY A C 1
ATOM 698 O O . GLY A 1 100 ? -37.486 -5.304 65.884 1.00 81.44 100 GLY A O 1
ATOM 699 N N . THR A 1 101 ? -35.500 -5.059 66.916 1.00 81.94 101 THR A N 1
ATOM 700 C CA . THR A 1 101 ? -35.004 -6.439 66.768 1.00 81.94 101 THR A CA 1
ATOM 701 C C . THR A 1 101 ? -35.369 -7.339 67.946 1.00 81.94 101 THR A C 1
ATOM 703 O O . THR A 1 101 ? -35.032 -8.516 67.945 1.00 81.94 101 THR A O 1
ATOM 706 N N . SER A 1 102 ? -36.034 -6.817 68.979 1.00 88.81 102 SER A N 1
ATOM 707 C CA . SER A 1 102 ? -36.283 -7.571 70.206 1.00 88.81 102 SER A CA 1
ATOM 708 C C . SER A 1 102 ? -37.702 -8.116 70.272 1.00 88.81 102 SER A C 1
ATOM 710 O O . SER A 1 102 ? -38.670 -7.354 70.189 1.00 88.81 102 SER A O 1
ATOM 712 N N . ILE A 1 103 ? -37.825 -9.427 70.490 1.00 91.81 103 ILE A N 1
ATOM 713 C CA . ILE A 1 103 ? -39.084 -10.032 70.931 1.00 91.81 103 ILE A CA 1
ATOM 714 C C . ILE A 1 103 ? -39.205 -9.809 72.433 1.00 91.81 103 ILE A C 1
ATOM 716 O O . ILE A 1 103 ? -38.309 -10.172 73.198 1.00 91.81 103 ILE A O 1
ATOM 720 N N . THR A 1 104 ? -40.330 -9.240 72.848 1.00 91.12 104 THR A N 1
ATOM 721 C CA . THR A 1 104 ? -40.687 -9.051 74.249 1.00 91.12 104 THR A CA 1
ATOM 722 C C . THR A 1 104 ? -41.829 -9.984 74.621 1.00 91.12 104 THR A C 1
ATOM 724 O O . THR A 1 104 ? -42.825 -10.092 73.907 1.00 91.12 104 THR A O 1
ATOM 727 N N . VAL A 1 105 ? -41.674 -10.679 75.743 1.00 90.69 105 VAL A N 1
ATOM 728 C CA . VAL A 1 105 ? -42.719 -11.496 76.364 1.00 90.69 105 VAL A CA 1
ATOM 729 C C . VAL A 1 105 ? -42.912 -10.971 77.775 1.00 90.69 105 VAL A C 1
ATOM 731 O O . VAL A 1 105 ? -41.958 -10.920 78.553 1.00 90.69 105 VAL A O 1
ATOM 734 N N . THR A 1 106 ? -44.125 -10.538 78.093 1.00 86.56 106 THR A N 1
ATOM 735 C CA . THR A 1 106 ? -44.484 -10.075 79.433 1.00 86.56 106 THR A CA 1
ATOM 736 C C . THR A 1 106 ? -45.240 -11.178 80.150 1.00 86.56 106 THR A C 1
ATOM 738 O O . THR A 1 106 ? -46.303 -11.595 79.692 1.00 86.56 106 THR A O 1
ATOM 741 N N . ASP A 1 107 ? -44.696 -11.619 81.279 1.00 82.88 107 ASP A N 1
ATOM 742 C CA . ASP A 1 107 ? -45.280 -12.610 82.169 1.00 82.88 107 ASP A CA 1
ATOM 743 C C . ASP A 1 107 ? -45.444 -12.085 83.608 1.00 82.88 107 ASP A C 1
ATOM 745 O O . ASP A 1 107 ? -45.088 -10.945 83.926 1.00 82.88 107 ASP A O 1
ATOM 749 N N . ALA A 1 108 ? -45.998 -12.913 84.501 1.00 74.31 108 ALA A N 1
ATOM 750 C CA . ALA A 1 108 ? -46.148 -12.577 85.923 1.00 74.31 108 ALA A CA 1
ATOM 751 C C . ALA A 1 108 ? -44.804 -12.318 86.648 1.00 74.31 108 ALA A C 1
ATOM 753 O O . ALA A 1 108 ? -44.781 -11.700 87.715 1.00 74.31 108 ALA A O 1
ATOM 754 N N . GLY A 1 109 ? -43.683 -12.781 86.085 1.00 78.19 109 GLY A N 1
ATOM 755 C CA . GLY A 1 109 ? -42.319 -12.562 86.568 1.00 78.19 109 GLY A CA 1
ATOM 756 C C . GLY A 1 109 ? -41.643 -11.304 86.008 1.00 78.19 109 GLY A C 1
ATOM 757 O O . GLY A 1 109 ? -40.571 -10.931 86.494 1.00 78.19 109 GLY A O 1
ATOM 758 N N . GLY A 1 110 ? -42.256 -10.620 85.038 1.00 81.38 110 GLY A N 1
ATOM 759 C CA . GLY A 1 110 ? -41.764 -9.380 84.444 1.00 81.38 110 GLY A CA 1
ATOM 760 C C . GLY A 1 110 ? -41.785 -9.409 82.917 1.00 81.38 110 GLY A C 1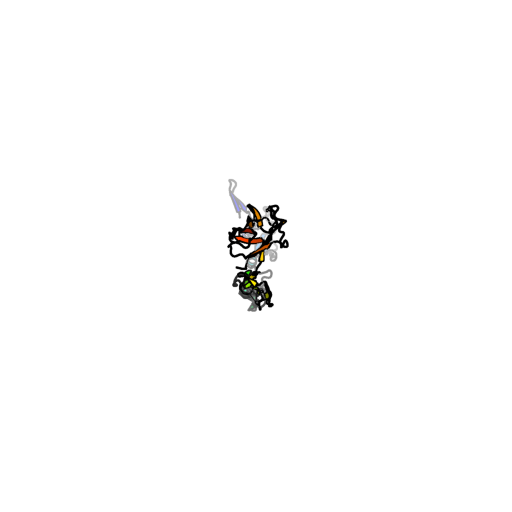
ATOM 761 O O . GLY A 1 110 ? -42.545 -10.130 82.293 1.00 81.38 110 GLY A O 1
ATOM 762 N N . THR A 1 111 ? -40.970 -8.573 82.274 1.00 87.38 111 THR A N 1
ATOM 763 C CA . THR A 1 111 ? -40.811 -8.610 80.811 1.00 87.38 111 THR A CA 1
ATOM 764 C C . THR A 1 111 ? -39.455 -9.199 80.464 1.00 87.38 111 THR A C 1
ATOM 766 O O . THR A 1 111 ? -38.424 -8.637 80.836 1.00 87.38 111 THR A O 1
ATOM 769 N N . LEU A 1 112 ? -39.459 -10.311 79.735 1.00 89.38 112 LEU A N 1
ATOM 770 C CA . LEU A 1 112 ? -38.273 -10.870 79.106 1.00 89.38 112 LEU A CA 1
ATOM 771 C C . LEU A 1 112 ? -38.131 -10.281 77.701 1.00 89.38 112 LEU A C 1
ATOM 773 O O . LEU A 1 112 ? -39.091 -10.246 76.935 1.00 89.38 112 LEU A O 1
ATOM 777 N N . SER A 1 113 ? -36.927 -9.830 77.361 1.00 90.38 113 SER A N 1
ATOM 778 C CA . SER A 1 113 ? -36.596 -9.308 76.035 1.00 90.38 113 SER A CA 1
ATOM 779 C C . SER A 1 113 ? -35.451 -10.123 75.457 1.00 90.38 113 SER A C 1
ATOM 781 O O . SER A 1 113 ? -34.386 -10.196 76.072 1.00 90.38 113 SER A O 1
ATOM 783 N N . GLN A 1 114 ? -35.658 -10.714 74.284 1.00 90.38 114 GLN A N 1
ATOM 784 C CA . GLN A 1 114 ? -34.602 -11.362 73.517 1.00 90.38 114 GLN A CA 1
ATOM 785 C C . GLN A 1 114 ? -34.312 -10.525 72.282 1.00 90.38 114 GLN A C 1
ATOM 787 O O . GLN A 1 114 ? -35.166 -10.388 71.409 1.00 90.38 114 GLN A O 1
ATOM 792 N N . ASP A 1 115 ? -33.093 -10.006 72.211 1.00 87.44 115 ASP A N 1
ATOM 793 C CA . ASP A 1 115 ? -32.596 -9.334 71.021 1.00 87.44 115 ASP A CA 1
ATOM 794 C C . ASP A 1 115 ? -32.263 -10.358 69.930 1.00 87.44 115 ASP A C 1
ATOM 796 O O . ASP A 1 115 ? -31.566 -11.347 70.184 1.00 87.44 115 ASP A O 1
ATOM 800 N N . LEU A 1 116 ? -32.793 -10.140 68.731 1.00 85.12 116 LEU A N 1
ATOM 801 C CA . LEU A 1 116 ? -32.583 -10.984 67.562 1.00 85.12 116 LEU A CA 1
ATOM 802 C C . LEU A 1 116 ? -31.520 -10.436 66.603 1.00 85.12 116 LEU A C 1
ATOM 804 O O . LEU A 1 116 ? -31.180 -11.142 65.655 1.00 85.12 116 LEU A O 1
ATOM 808 N N . ASP A 1 117 ? -30.977 -9.242 66.857 1.00 81.19 117 ASP A N 1
ATOM 809 C CA . ASP A 1 117 ? -30.006 -8.555 65.987 1.00 81.19 117 ASP A CA 1
ATOM 810 C C . ASP A 1 117 ? -28.781 -9.438 65.684 1.00 81.19 117 ASP A C 1
ATOM 812 O O . ASP A 1 117 ? -28.328 -9.572 64.554 1.00 81.19 117 ASP A O 1
ATOM 816 N N . GLY A 1 118 ? -28.315 -10.201 66.680 1.00 75.19 118 GLY A N 1
ATOM 817 C CA . GLY A 1 118 ? -27.200 -11.139 66.502 1.00 75.19 118 GLY A CA 1
ATOM 818 C C . GLY A 1 118 ? -27.493 -12.370 65.626 1.00 75.19 118 GLY A C 1
ATOM 819 O O . GLY A 1 118 ? -26.574 -13.136 65.347 1.00 75.19 118 GLY A O 1
ATOM 820 N N . THR A 1 119 ? -28.750 -12.613 65.235 1.00 75.44 119 THR A N 1
ATOM 821 C CA . THR A 1 119 ? -29.171 -13.768 64.410 1.00 75.44 119 THR A CA 1
ATOM 822 C C . THR A 1 119 ? -29.795 -13.348 63.080 1.00 75.44 119 THR A C 1
ATOM 824 O O . THR A 1 119 ? -29.644 -14.062 62.088 1.00 75.44 119 THR A O 1
ATOM 827 N N . PHE A 1 120 ? -30.481 -12.208 63.039 1.00 76.88 120 PHE A N 1
ATOM 828 C CA . PHE A 1 120 ? -31.128 -11.687 61.842 1.00 76.88 120 PHE A CA 1
ATOM 829 C C . PHE A 1 120 ? -30.591 -10.293 61.560 1.00 76.88 120 PHE A C 1
ATOM 831 O O . PHE A 1 120 ? -30.762 -9.400 62.382 1.00 76.88 120 PHE A O 1
ATOM 838 N N . ALA A 1 121 ? -29.990 -10.115 60.384 1.00 76.69 121 ALA A N 1
ATOM 839 C CA . ALA A 1 121 ? -29.612 -8.790 59.921 1.00 76.69 121 ALA A CA 1
ATOM 840 C C . ALA A 1 121 ? -30.867 -7.925 59.756 1.00 76.69 121 ALA A C 1
ATOM 842 O O . ALA A 1 121 ? -31.870 -8.359 59.179 1.00 76.69 121 ALA A O 1
ATOM 843 N N . THR A 1 122 ? -30.799 -6.692 60.236 1.00 76.19 122 THR A N 1
ATOM 844 C CA . THR A 1 122 ? -31.779 -5.654 59.925 1.00 76.19 122 THR A CA 1
ATOM 845 C C . THR A 1 122 ? -31.699 -5.257 58.448 1.00 76.19 122 THR A C 1
ATOM 847 O O . THR A 1 122 ? -30.661 -5.404 57.801 1.00 76.19 122 THR A O 1
ATOM 850 N N . ASP A 1 123 ? -32.770 -4.667 57.909 1.00 73.38 123 ASP A N 1
ATOM 851 C CA . ASP A 1 123 ? -32.763 -4.105 56.546 1.00 73.38 123 ASP A CA 1
ATOM 852 C C . ASP A 1 123 ? -31.641 -3.068 56.356 1.00 73.38 123 ASP A C 1
ATOM 854 O O . ASP A 1 123 ? -31.073 -2.941 55.273 1.00 73.38 123 ASP A O 1
ATOM 858 N N . ALA A 1 124 ? -31.307 -2.331 57.421 1.00 74.50 124 ALA A N 1
ATOM 859 C CA . ALA A 1 124 ? -30.232 -1.349 57.418 1.00 74.50 124 ALA A CA 1
ATOM 860 C C . ALA A 1 124 ? -28.848 -2.006 57.347 1.00 74.50 124 ALA A C 1
ATOM 862 O O . ALA A 1 124 ? -27.990 -1.521 56.616 1.00 74.50 124 ALA A O 1
ATOM 863 N N . GLU A 1 125 ? -28.629 -3.103 58.073 1.00 78.12 125 GLU A N 1
ATOM 864 C CA . GLU A 1 125 ? -27.382 -3.866 57.994 1.00 78.12 125 GLU A CA 1
ATOM 865 C C . GLU A 1 125 ? -27.234 -4.549 56.642 1.00 78.12 125 GLU A C 1
ATOM 867 O O . GLU A 1 125 ? -26.165 -4.459 56.051 1.00 78.12 125 GLU A O 1
ATOM 872 N N . LEU A 1 126 ? -28.304 -5.145 56.108 1.00 76.00 126 LEU A N 1
ATOM 873 C CA . LEU A 1 126 ? -28.296 -5.747 54.776 1.00 76.00 126 LEU A CA 1
ATOM 874 C C . LEU A 1 126 ? -28.002 -4.707 53.685 1.00 76.00 126 LEU A C 1
ATOM 876 O O . LEU A 1 126 ? -27.242 -4.988 52.767 1.00 76.00 126 LEU A O 1
ATOM 880 N N . ALA A 1 127 ? -28.546 -3.494 53.812 1.00 72.00 127 ALA A N 1
ATOM 881 C CA . ALA A 1 127 ? -28.237 -2.378 52.919 1.00 72.00 127 ALA A CA 1
ATOM 882 C C . ALA A 1 127 ? -26.827 -1.792 53.129 1.00 72.00 127 ALA A C 1
ATOM 884 O O . ALA A 1 127 ? -26.306 -1.118 52.241 1.00 72.00 127 ALA A O 1
ATOM 885 N N . ALA A 1 128 ? -26.225 -2.002 54.303 1.00 70.56 128 ALA A N 1
ATOM 886 C CA . ALA A 1 128 ? -24.879 -1.542 54.639 1.00 70.56 128 ALA A CA 1
ATOM 887 C C . ALA A 1 128 ? -23.786 -2.566 54.298 1.00 70.56 128 ALA A C 1
ATOM 889 O O . ALA A 1 128 ? -22.608 -2.199 54.275 1.00 70.56 128 ALA A O 1
ATOM 890 N N . VAL A 1 129 ? -24.144 -3.824 54.010 1.00 72.75 129 VAL A N 1
ATOM 891 C CA . VAL A 1 129 ? -23.233 -4.750 53.335 1.00 72.75 129 VAL A CA 1
ATOM 892 C C . VAL A 1 129 ? -23.012 -4.190 51.934 1.00 72.75 129 VAL A C 1
ATOM 894 O O . VAL A 1 129 ? -23.896 -4.254 51.086 1.00 72.75 129 VAL A O 1
ATOM 897 N N . ALA A 1 130 ? -21.855 -3.566 51.714 1.00 63.28 130 ALA A N 1
ATOM 898 C CA . ALA A 1 130 ? -21.453 -3.124 50.389 1.00 63.28 130 ALA A CA 1
ATOM 899 C C . ALA A 1 130 ? -21.441 -4.345 49.457 1.00 63.28 130 ALA A C 1
ATOM 901 O O . ALA A 1 130 ? -20.650 -5.266 49.659 1.00 63.28 130 ALA A O 1
ATOM 902 N N . ASP A 1 131 ? -22.352 -4.350 48.489 1.00 64.50 131 ASP A N 1
ATOM 903 C CA . ASP A 1 131 ? -22.349 -5.269 47.358 1.00 64.50 131 ASP A CA 1
ATOM 904 C C . ASP A 1 131 ? -21.154 -4.886 46.476 1.00 64.50 131 ASP A C 1
ATOM 906 O O . ASP A 1 131 ? -21.213 -3.931 45.708 1.00 64.50 131 ASP A O 1
ATOM 910 N N . ASP A 1 132 ? -20.011 -5.524 46.710 1.00 62.69 132 ASP A N 1
ATOM 911 C CA . ASP A 1 132 ? -18.835 -5.425 45.844 1.00 62.69 132 ASP A CA 1
ATOM 912 C C . ASP A 1 132 ? -18.382 -6.844 45.500 1.00 62.69 132 ASP A C 1
ATOM 914 O O . ASP A 1 132 ? -17.265 -7.278 45.793 1.00 62.69 132 ASP A O 1
ATOM 918 N N . ASP A 1 133 ? -19.301 -7.609 44.907 1.00 68.19 133 ASP A N 1
ATOM 919 C CA . ASP A 1 133 ? -18.992 -8.924 44.348 1.00 68.19 133 ASP A CA 1
ATOM 920 C C . ASP A 1 133 ? -18.054 -8.812 43.122 1.00 68.19 133 ASP A C 1
ATOM 922 O O . ASP A 1 133 ? -17.490 -9.816 42.671 1.00 68.19 133 ASP A O 1
ATOM 926 N N . VAL A 1 134 ? -17.841 -7.600 42.578 1.00 72.69 134 VAL A N 1
ATOM 927 C CA . VAL A 1 134 ? -17.092 -7.363 41.335 1.00 72.69 134 VAL A CA 1
ATOM 928 C C . VAL A 1 134 ? -16.096 -6.205 41.458 1.00 72.69 134 VAL A C 1
ATOM 930 O O . VAL A 1 134 ? -16.295 -5.102 40.951 1.00 72.69 134 VAL A O 1
ATOM 933 N N . SER A 1 135 ? -14.912 -6.508 41.993 1.00 74.12 135 SER A N 1
ATOM 934 C CA . SER A 1 135 ? -13.772 -5.594 41.874 1.00 74.12 135 SER A CA 1
ATOM 935 C C . SER A 1 135 ? -13.127 -5.686 40.482 1.00 74.12 135 SER A C 1
ATOM 937 O O . SER A 1 135 ? -12.575 -6.720 40.092 1.00 74.12 135 SER A O 1
ATOM 939 N N . VAL A 1 136 ? -13.148 -4.587 39.722 1.00 75.75 136 VAL A N 1
ATOM 940 C CA . VAL A 1 136 ? -12.335 -4.443 38.504 1.00 75.75 136 VAL A CA 1
ATOM 941 C C . VAL A 1 136 ? -11.118 -3.598 38.817 1.00 75.75 136 VAL A C 1
ATOM 943 O O . VAL A 1 136 ? -11.194 -2.392 39.036 1.00 75.75 136 VAL A O 1
ATOM 946 N N . THR A 1 137 ? -9.966 -4.256 38.818 1.00 71.19 137 THR A N 1
ATOM 947 C CA . THR A 1 137 ? -8.667 -3.602 38.956 1.00 71.19 137 THR A CA 1
ATOM 948 C C . THR A 1 137 ? -7.981 -3.545 37.590 1.00 71.19 137 THR A C 1
ATOM 950 O O . THR A 1 137 ? -8.253 -4.372 36.724 1.00 71.19 137 THR A O 1
ATOM 953 N N . ASN A 1 138 ? -7.098 -2.561 37.385 1.00 65.88 138 ASN A N 1
ATOM 954 C CA . ASN A 1 138 ? -6.322 -2.387 36.147 1.00 65.88 138 ASN A CA 1
ATOM 955 C C . ASN A 1 138 ? -7.127 -1.955 34.896 1.00 65.88 138 ASN A C 1
ATOM 957 O O . ASN A 1 138 ? -6.848 -2.401 33.785 1.00 65.88 138 ASN A O 1
ATOM 961 N N . THR A 1 139 ? -8.112 -1.060 35.045 1.00 76.19 139 THR A N 1
ATOM 962 C CA . THR A 1 139 ? -8.747 -0.401 33.889 1.00 76.19 139 THR A CA 1
ATOM 963 C C . THR A 1 139 ? -7.764 0.548 33.207 1.00 76.19 139 THR A C 1
ATOM 965 O O . THR A 1 139 ? -7.231 1.465 33.838 1.00 76.19 139 THR A O 1
ATOM 968 N N . VAL A 1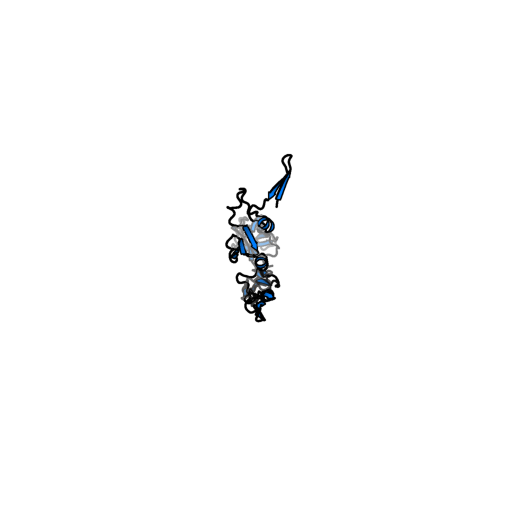 140 ? -7.561 0.360 31.909 1.00 76.50 140 VAL A N 1
ATOM 969 C CA . VAL A 1 140 ? -6.703 1.194 31.058 1.00 76.50 140 VAL A CA 1
ATOM 970 C C . VAL A 1 140 ? -7.540 2.129 30.185 1.00 76.50 140 VAL A C 1
ATOM 972 O O . VAL A 1 140 ? -8.763 2.016 30.116 1.00 76.50 140 VAL A O 1
ATOM 975 N N . SER A 1 141 ? -6.890 3.090 29.531 1.00 77.38 141 SER A N 1
ATOM 976 C CA . SER A 1 141 ? -7.535 3.906 28.499 1.00 77.38 141 SER A CA 1
ATOM 977 C C . SER A 1 141 ? -7.495 3.171 27.160 1.00 77.38 141 SER A C 1
ATOM 979 O O . SER A 1 141 ? -6.452 2.635 26.789 1.00 77.38 141 SER A O 1
ATOM 981 N N . GLY A 1 142 ? -8.601 3.182 26.422 1.00 80.44 142 GLY A N 1
ATOM 982 C CA . GLY A 1 142 ? -8.669 2.637 25.070 1.00 80.44 142 GLY A CA 1
ATOM 983 C C . GLY A 1 142 ? -10.106 2.392 24.620 1.00 80.44 142 GLY A C 1
ATOM 984 O O . GLY A 1 142 ? -10.996 3.178 24.950 1.00 80.44 142 GLY A O 1
ATOM 985 N N . ASN A 1 143 ? -10.342 1.338 23.842 1.00 82.94 143 ASN A N 1
ATOM 986 C CA . ASN A 1 143 ? -11.674 1.035 23.325 1.00 82.94 143 ASN A CA 1
ATOM 987 C C . ASN A 1 143 ? -12.510 0.331 24.389 1.00 82.94 143 ASN A C 1
ATOM 989 O O . ASN A 1 143 ? -12.147 -0.738 24.867 1.00 82.94 143 ASN A O 1
ATOM 993 N N . ARG A 1 144 ? -13.660 0.904 24.732 1.00 89.81 144 ARG A N 1
ATOM 994 C CA . ARG A 1 144 ? -14.579 0.303 25.697 1.00 89.81 144 ARG A CA 1
ATOM 995 C C . ARG A 1 144 ? -15.141 -1.021 25.184 1.00 89.81 144 ARG A C 1
ATOM 997 O O . ARG A 1 144 ? -15.855 -1.037 24.184 1.00 89.81 144 ARG A O 1
ATOM 1004 N N . ILE A 1 145 ? -14.863 -2.101 25.907 1.00 88.75 145 ILE A N 1
ATOM 1005 C CA . ILE A 1 145 ? -15.424 -3.435 25.664 1.00 88.75 145 ILE A CA 1
ATOM 1006 C C . ILE A 1 145 ? -16.741 -3.590 26.431 1.00 88.75 145 ILE A C 1
ATOM 1008 O O . ILE A 1 145 ? -17.703 -4.157 25.915 1.00 88.75 145 ILE A O 1
ATOM 1012 N N . ALA A 1 146 ? -16.793 -3.077 27.663 1.00 89.69 146 ALA A N 1
ATOM 1013 C CA . ALA A 1 146 ? -17.952 -3.197 28.539 1.00 89.69 146 ALA A CA 1
ATOM 1014 C C . ALA A 1 146 ? -18.026 -2.039 29.542 1.00 89.69 146 ALA A C 1
ATOM 1016 O O . ALA A 1 146 ? -17.033 -1.370 29.811 1.00 89.69 146 ALA A O 1
ATOM 1017 N N . THR A 1 147 ? -19.206 -1.838 30.123 1.00 89.12 147 THR A N 1
ATOM 1018 C CA . THR A 1 147 ? -19.411 -0.980 31.294 1.00 89.12 147 THR A CA 1
ATOM 1019 C C . THR A 1 147 ? -20.040 -1.835 32.377 1.00 89.12 147 THR A C 1
ATOM 1021 O O . THR A 1 147 ? -21.088 -2.439 32.142 1.00 89.12 147 THR A O 1
ATOM 1024 N N . ILE A 1 148 ? -19.4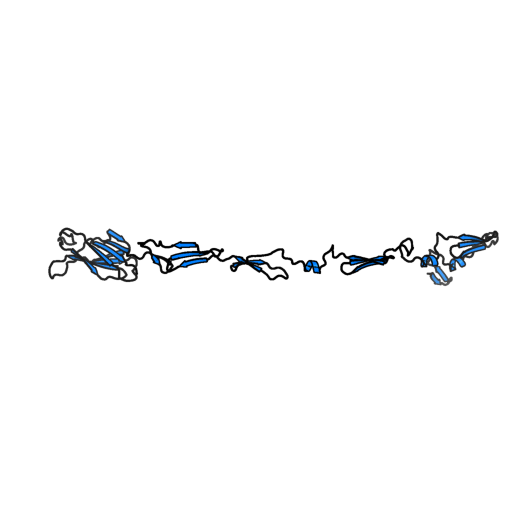27 -1.870 33.554 1.00 87.88 148 ILE A N 1
ATOM 1025 C CA . ILE A 1 148 ? -20.065 -2.400 34.755 1.00 87.88 148 ILE A CA 1
ATOM 1026 C C . ILE A 1 148 ? -20.842 -1.259 35.395 1.00 87.88 148 ILE A C 1
ATOM 1028 O O . ILE A 1 148 ? -20.307 -0.172 35.617 1.00 87.88 148 ILE A O 1
ATOM 1032 N N . SER A 1 149 ? -22.125 -1.497 35.644 1.00 86.62 149 SER A N 1
ATOM 1033 C CA . SER A 1 149 ? -23.019 -0.529 36.262 1.00 86.62 149 SER A CA 1
ATOM 1034 C C . SER A 1 149 ? -23.968 -1.253 37.199 1.00 86.62 149 SER A C 1
ATOM 1036 O O . SER A 1 149 ? -24.766 -2.080 36.761 1.00 86.62 149 SER A O 1
ATOM 1038 N N . GLU A 1 150 ? -23.929 -0.860 38.462 1.00 79.62 150 GLU A N 1
ATOM 1039 C CA . GLU A 1 150 ? -24.782 -1.375 39.528 1.00 79.62 150 GLU A CA 1
ATOM 1040 C C . GLU A 1 150 ? -25.501 -0.211 40.212 1.00 79.62 150 GLU A C 1
ATOM 1042 O O . GLU A 1 150 ? -25.069 0.946 40.155 1.00 79.62 150 GLU A O 1
ATOM 1047 N N . ALA A 1 151 ? -26.659 -0.486 40.809 1.00 76.94 151 ALA A N 1
ATOM 1048 C CA . ALA A 1 151 ? -27.457 0.555 41.439 1.00 76.94 151 ALA A CA 1
ATOM 1049 C C . ALA A 1 151 ? -26.736 1.099 42.682 1.00 76.94 151 ALA A C 1
ATOM 1051 O O . ALA A 1 151 ? -26.447 0.358 43.611 1.00 76.94 151 ALA A O 1
ATOM 1052 N N . GLY A 1 152 ? -26.480 2.409 42.716 1.00 73.94 152 GLY A N 1
ATOM 1053 C CA . GLY A 1 152 ? -25.820 3.061 43.853 1.00 73.94 152 GLY A CA 1
ATOM 1054 C C . GLY A 1 152 ? -24.290 3.111 43.777 1.00 73.94 152 GLY A C 1
ATOM 1055 O O . GLY A 1 152 ? -23.683 3.758 44.627 1.00 73.94 152 GLY A O 1
ATOM 1056 N N . ILE A 1 153 ? -23.676 2.529 42.740 1.00 75.56 153 ILE A N 1
ATOM 1057 C CA . ILE A 1 153 ? -22.223 2.549 42.509 1.00 75.56 153 ILE A CA 1
ATOM 1058 C C . ILE A 1 153 ? -21.916 3.330 41.224 1.00 75.56 153 ILE A C 1
ATOM 1060 O O . ILE A 1 153 ? -22.690 3.332 40.265 1.00 75.56 153 ILE A O 1
ATOM 1064 N N . ALA A 1 154 ? -20.792 4.050 41.206 1.00 82.25 154 ALA A N 1
ATOM 1065 C CA . ALA A 1 154 ? -20.328 4.722 39.998 1.00 82.25 154 ALA A CA 1
ATOM 1066 C C . ALA A 1 154 ? -19.922 3.679 38.947 1.00 82.25 154 ALA A C 1
ATOM 1068 O O . ALA A 1 154 ? -19.121 2.793 39.232 1.00 82.25 154 ALA A O 1
ATOM 1069 N N . SER A 1 155 ? -20.451 3.796 37.730 1.00 87.00 155 SER A N 1
ATOM 1070 C CA . SER A 1 155 ? -20.130 2.861 36.653 1.00 87.00 155 SER A CA 1
ATOM 1071 C C . SER A 1 155 ? -18.642 2.884 36.308 1.00 87.00 155 SER A C 1
ATOM 1073 O O . SER A 1 155 ? -18.046 3.961 36.206 1.00 87.00 155 SER A O 1
ATOM 1075 N N . VAL A 1 156 ? -18.076 1.710 36.039 1.00 88.19 156 VAL A N 1
ATOM 1076 C CA . VAL A 1 156 ? -16.682 1.541 35.622 1.00 88.19 156 VAL A CA 1
ATOM 1077 C C . VAL A 1 156 ? -16.652 0.976 34.208 1.00 88.19 156 VAL A C 1
ATOM 1079 O O . VAL A 1 156 ? -17.269 -0.049 33.919 1.00 88.19 156 VAL A O 1
ATOM 1082 N N . ASP A 1 157 ? -15.921 1.640 33.318 1.00 89.69 157 ASP A N 1
ATOM 1083 C CA . ASP A 1 157 ? -15.693 1.147 31.964 1.00 89.69 157 ASP A CA 1
ATOM 1084 C C . ASP A 1 157 ? -14.496 0.189 31.932 1.00 89.69 157 ASP A C 1
ATOM 1086 O O . ASP A 1 157 ? -13.413 0.497 32.432 1.00 89.69 157 ASP A O 1
ATOM 1090 N N . ILE A 1 158 ? -14.687 -0.965 31.296 1.00 88.81 158 ILE A N 1
ATOM 1091 C CA . ILE A 1 158 ? -13.623 -1.898 30.932 1.00 88.81 158 ILE A CA 1
ATOM 1092 C C . ILE A 1 158 ? -13.217 -1.571 29.503 1.00 88.81 158 ILE A C 1
ATOM 1094 O O . ILE A 1 158 ? -14.005 -1.748 28.568 1.00 88.81 158 ILE A O 1
ATOM 1098 N N . ASN A 1 159 ? -11.979 -1.123 29.335 1.00 87.69 159 ASN A N 1
ATOM 1099 C CA . ASN A 1 159 ? -11.421 -0.812 28.028 1.00 87.69 159 ASN A CA 1
ATOM 1100 C C . ASN A 1 159 ? -10.319 -1.806 27.658 1.00 87.69 159 ASN A C 1
ATOM 1102 O O . ASN A 1 159 ? -9.558 -2.247 28.517 1.00 87.69 159 ASN A O 1
ATOM 1106 N N . GLU A 1 160 ? -10.222 -2.103 26.369 1.00 82.88 160 GLU A N 1
ATOM 1107 C CA . GLU A 1 160 ? -9.044 -2.694 25.742 1.00 82.88 160 GLU A CA 1
ATOM 1108 C C . GLU A 1 160 ? -8.053 -1.589 25.397 1.00 82.88 160 GLU A C 1
ATOM 1110 O O . GLU A 1 160 ? -8.462 -0.504 24.974 1.00 82.88 160 GLU A O 1
ATOM 1115 N N . THR A 1 161 ? -6.757 -1.853 25.516 1.00 80.25 161 THR A N 1
ATOM 1116 C CA . THR A 1 161 ? -5.729 -0.981 24.939 1.00 80.25 161 THR A CA 1
ATOM 1117 C C . THR A 1 161 ? -5.768 -1.027 23.407 1.00 80.25 161 THR A C 1
ATOM 1119 O O . THR A 1 161 ? -6.372 -1.899 22.786 1.00 80.25 161 THR A O 1
ATOM 1122 N N . VAL A 1 162 ? -5.150 -0.030 22.771 1.00 75.94 162 VAL A N 1
ATOM 1123 C CA . VAL A 1 162 ? -5.097 0.087 21.310 1.00 75.94 162 VAL A CA 1
ATOM 1124 C C . VAL A 1 162 ? -3.685 -0.243 20.842 1.00 75.94 162 VAL A C 1
ATOM 1126 O O . VAL A 1 162 ? -2.748 0.476 21.183 1.00 75.94 162 VAL A O 1
ATOM 1129 N N . THR A 1 163 ? -3.536 -1.279 20.017 1.00 87.44 163 THR A N 1
ATOM 1130 C CA . THR A 1 163 ? -2.277 -1.561 19.312 1.00 87.44 163 THR A CA 1
ATOM 1131 C C . THR A 1 163 ? -1.996 -0.467 18.283 1.00 87.44 163 THR A C 1
ATOM 1133 O O . THR A 1 163 ? -2.911 -0.047 17.566 1.00 87.44 163 THR A O 1
ATOM 1136 N N . SER A 1 164 ? -0.742 -0.035 18.143 1.00 89.50 164 SER A N 1
ATOM 1137 C CA . SER A 1 164 ? -0.358 0.951 17.125 1.00 89.50 164 SER A CA 1
ATOM 1138 C C . SER A 1 164 ? 0.610 0.350 16.111 1.00 89.50 164 SER A C 1
ATOM 1140 O O . SER A 1 164 ? 1.607 -0.260 16.483 1.00 89.50 164 SER A O 1
ATOM 1142 N N . LEU A 1 165 ? 0.323 0.542 14.823 1.00 94.69 165 LEU A N 1
ATOM 1143 C CA . LEU A 1 165 ? 1.224 0.218 13.722 1.00 94.69 165 LEU A CA 1
ATOM 1144 C C . LEU A 1 165 ? 1.499 1.502 12.949 1.00 94.69 165 LEU A C 1
ATOM 1146 O O . LEU A 1 165 ? 0.575 2.159 12.470 1.00 94.69 165 LEU A O 1
ATOM 1150 N N . SER A 1 166 ? 2.769 1.864 12.829 1.00 95.12 166 SER A N 1
ATOM 1151 C CA . SER A 1 166 ? 3.187 3.057 12.101 1.00 95.12 166 SER A CA 1
ATOM 1152 C C . SER A 1 166 ? 4.412 2.774 11.248 1.00 95.12 166 SER A C 1
ATOM 1154 O O . SER A 1 166 ? 5.184 1.860 11.526 1.00 95.12 166 SER A O 1
ATOM 1156 N N . GLN A 1 167 ? 4.591 3.570 10.201 1.00 97.56 167 GLN A N 1
ATOM 1157 C CA . GLN A 1 167 ? 5.778 3.535 9.364 1.00 97.56 167 GLN A CA 1
ATOM 1158 C C . GLN A 1 167 ? 6.428 4.910 9.380 1.00 97.56 167 GLN A C 1
ATOM 1160 O O . GLN A 1 167 ? 5.779 5.929 9.142 1.00 97.56 167 GLN A O 1
ATOM 1165 N N . ASN A 1 168 ? 7.727 4.939 9.648 1.00 96.44 168 ASN A N 1
ATOM 1166 C CA . ASN A 1 168 ? 8.513 6.147 9.499 1.00 96.44 168 ASN A CA 1
ATOM 1167 C C . ASN A 1 168 ? 8.781 6.376 8.008 1.00 96.44 168 ASN A C 1
ATOM 1169 O O . ASN A 1 168 ? 9.517 5.615 7.383 1.00 96.44 168 ASN A O 1
ATOM 1173 N N . THR A 1 169 ? 8.207 7.433 7.439 1.00 96.50 169 THR A N 1
ATOM 1174 C CA . THR A 1 169 ? 8.323 7.719 6.003 1.00 96.50 169 THR A CA 1
ATOM 1175 C C . THR A 1 169 ? 9.739 8.092 5.561 1.00 96.50 169 THR A C 1
ATOM 1177 O O . THR A 1 169 ? 10.063 7.970 4.388 1.00 96.50 169 THR A O 1
ATOM 1180 N N . SER A 1 170 ? 10.607 8.507 6.488 1.00 94.94 170 SER A N 1
ATOM 1181 C CA . SER A 1 170 ? 11.997 8.867 6.188 1.00 94.94 170 SER A CA 1
ATOM 1182 C C . SER A 1 170 ? 12.946 7.673 6.260 1.00 94.94 170 SER A C 1
ATOM 1184 O O . SER A 1 170 ? 13.904 7.602 5.496 1.00 94.94 170 SER A O 1
ATOM 1186 N N . THR A 1 171 ? 12.725 6.747 7.199 1.00 94.75 171 THR A N 1
ATOM 1187 C CA . THR A 1 171 ? 13.623 5.596 7.421 1.00 94.75 171 THR A CA 1
ATOM 1188 C C . THR A 1 171 ? 13.065 4.275 6.904 1.00 94.75 171 THR A C 1
ATOM 1190 O O . THR A 1 171 ? 13.794 3.287 6.859 1.00 94.75 171 THR A O 1
ATOM 1193 N N . GLY A 1 172 ? 11.780 4.230 6.550 1.00 96.38 172 GLY A N 1
ATOM 1194 C CA . GLY A 1 172 ? 11.079 3.021 6.128 1.00 96.38 172 GLY A CA 1
ATOM 1195 C C . GLY A 1 172 ? 10.943 1.978 7.235 1.00 96.38 172 GLY A C 1
ATOM 1196 O O . GLY A 1 172 ? 10.612 0.829 6.958 1.00 96.38 172 GLY A O 1
ATOM 1197 N N . VAL A 1 173 ? 11.225 2.341 8.490 1.00 97.44 173 VAL A N 1
ATOM 1198 C CA . VAL A 1 173 ? 11.050 1.441 9.632 1.00 97.44 173 VAL A CA 1
ATOM 1199 C C . VAL A 1 173 ? 9.573 1.383 9.986 1.00 97.44 173 VAL A C 1
ATOM 1201 O O . VAL A 1 173 ? 8.947 2.414 10.238 1.00 97.44 173 VAL A O 1
ATOM 1204 N N . ILE A 1 174 ? 9.035 0.171 10.016 1.00 97.19 174 ILE A N 1
ATOM 1205 C CA . ILE A 1 174 ? 7.725 -0.133 10.577 1.00 97.19 174 ILE A CA 1
ATOM 1206 C C . ILE A 1 174 ? 7.913 -0.351 12.077 1.00 97.19 174 ILE A C 1
ATOM 1208 O O . ILE A 1 174 ? 8.814 -1.085 12.482 1.00 97.19 174 ILE A O 1
ATOM 1212 N N . SER A 1 175 ? 7.079 0.292 12.887 1.00 96.56 175 SER A N 1
ATOM 1213 C CA . SER A 1 175 ? 7.038 0.148 14.339 1.00 96.56 175 SER A CA 1
ATOM 1214 C C . SER A 1 175 ? 5.655 -0.318 14.766 1.00 96.56 175 SER A C 1
ATOM 1216 O O . SER A 1 175 ? 4.653 0.327 14.445 1.00 96.56 175 SER A O 1
ATOM 1218 N N . TYR A 1 176 ? 5.631 -1.431 15.487 1.00 95.62 176 TYR A N 1
ATOM 1219 C CA . TYR A 1 176 ? 4.454 -1.987 16.129 1.00 95.62 176 TYR A CA 1
ATOM 1220 C C . TYR A 1 176 ? 4.607 -1.858 17.644 1.00 95.62 176 TYR A C 1
ATOM 1222 O O . TYR A 1 176 ? 5.604 -2.311 18.200 1.00 95.62 176 TYR A O 1
ATOM 1230 N N . THR A 1 177 ? 3.631 -1.242 18.302 1.00 92.06 177 THR A N 1
ATOM 1231 C CA . THR A 1 177 ? 3.525 -1.234 19.765 1.00 92.06 177 THR A CA 1
ATOM 1232 C C . THR A 1 177 ? 2.267 -1.993 20.137 1.00 92.06 177 THR A C 1
ATOM 1234 O O . THR A 1 177 ? 1.174 -1.620 19.692 1.00 92.06 177 THR A O 1
ATOM 1237 N N . ASP A 1 178 ? 2.443 -3.043 20.926 1.00 89.06 178 ASP A N 1
ATOM 1238 C CA . ASP A 1 178 ? 1.361 -3.847 21.471 1.00 89.06 178 ASP A CA 1
ATOM 1239 C C . ASP A 1 178 ? 0.605 -3.125 22.597 1.00 89.06 178 ASP A C 1
ATOM 1241 O O . ASP A 1 178 ? 0.903 -1.996 23.006 1.00 89.06 178 ASP A O 1
ATOM 1245 N N . GLU A 1 179 ? -0.420 -3.812 23.072 1.00 83.88 179 GLU A N 1
ATOM 1246 C CA . GLU A 1 179 ? -1.266 -3.478 24.205 1.00 83.88 179 GLU A CA 1
ATOM 1247 C C . GLU A 1 179 ? -0.513 -3.235 25.516 1.00 83.88 179 GLU A C 1
ATOM 1249 O O . GLU A 1 179 ? -0.995 -2.457 26.342 1.00 83.88 179 GLU A O 1
ATOM 1254 N N . ASP A 1 180 ? 0.647 -3.865 25.704 1.00 82.88 180 ASP A N 1
ATOM 1255 C CA . ASP A 1 180 ? 1.436 -3.771 26.933 1.00 82.88 180 ASP A CA 1
ATOM 1256 C C . ASP A 1 180 ? 2.209 -2.442 27.011 1.00 82.88 180 ASP A C 1
ATOM 1258 O O . ASP A 1 180 ? 2.784 -2.101 28.050 1.00 82.88 180 ASP A O 1
ATOM 1262 N N . GLY A 1 181 ? 2.207 -1.654 25.925 1.00 79.00 181 GLY A N 1
ATOM 1263 C CA . GLY A 1 181 ? 2.852 -0.342 25.866 1.00 79.00 181 GLY A CA 1
ATOM 1264 C C . GLY A 1 181 ? 4.375 -0.426 25.979 1.00 79.00 181 GLY A C 1
ATOM 1265 O O . GLY A 1 181 ? 5.021 0.533 26.413 1.00 79.00 181 GLY A O 1
ATOM 1266 N N . GLY A 1 182 ? 4.939 -1.586 25.630 1.00 84.62 182 GLY A N 1
ATOM 1267 C CA . GLY A 1 182 ? 6.362 -1.875 25.704 1.00 84.62 182 GLY A CA 1
ATOM 1268 C C . GLY A 1 182 ? 7.204 -1.107 24.681 1.00 84.62 182 GLY A C 1
ATOM 1269 O O . GLY A 1 182 ? 6.769 -0.165 24.016 1.00 84.62 182 GLY A O 1
ATOM 1270 N N . THR A 1 183 ? 8.469 -1.515 24.553 1.00 91.25 183 THR A N 1
ATOM 1271 C CA . THR A 1 183 ? 9.317 -0.997 23.468 1.00 91.25 183 THR A CA 1
ATOM 1272 C C . THR A 1 183 ? 8.761 -1.494 22.132 1.00 91.25 183 THR A C 1
ATOM 1274 O O . THR A 1 183 ? 8.527 -2.696 22.027 1.00 91.25 183 THR A O 1
ATOM 1277 N N . PRO A 1 184 ? 8.587 -0.627 21.116 1.00 93.56 184 PRO A N 1
ATOM 1278 C CA . PRO A 1 184 ? 8.039 -1.058 19.839 1.00 93.56 184 PRO A CA 1
ATOM 1279 C C . PRO A 1 184 ? 8.895 -2.147 19.191 1.00 93.56 184 PRO A C 1
ATOM 1281 O O . PRO A 1 184 ? 10.122 -2.024 19.106 1.00 93.56 184 PRO A O 1
ATOM 1284 N N . GLU A 1 185 ? 8.242 -3.172 18.662 1.00 95.81 185 GLU A N 1
ATOM 1285 C CA . GLU A 1 185 ? 8.866 -4.098 17.730 1.00 95.81 185 GLU A CA 1
ATOM 1286 C C . GLU A 1 185 ? 9.056 -3.396 16.386 1.00 95.81 185 GLU A C 1
ATOM 1288 O O . GLU A 1 185 ? 8.198 -2.632 15.933 1.00 95.81 185 GLU A O 1
ATOM 1293 N N . THR A 1 186 ? 10.203 -3.617 15.741 1.00 96.31 186 THR A N 1
ATOM 1294 C CA . THR A 1 186 ? 10.549 -2.900 14.510 1.00 96.31 186 THR A CA 1
ATOM 1295 C C . THR A 1 186 ? 10.938 -3.829 13.376 1.00 96.31 186 THR A C 1
ATOM 1297 O O . THR A 1 186 ? 11.561 -4.869 13.584 1.00 96.31 186 THR A O 1
ATOM 1300 N N . ALA A 1 187 ? 10.582 -3.424 12.158 1.00 96.75 187 ALA A N 1
ATOM 1301 C CA . ALA A 1 187 ? 10.974 -4.089 10.925 1.00 96.75 187 ALA A CA 1
ATOM 1302 C C . ALA A 1 187 ? 11.433 -3.059 9.888 1.00 96.75 187 ALA A C 1
ATOM 1304 O O . ALA A 1 187 ? 10.799 -2.022 9.689 1.00 96.75 187 ALA A O 1
ATOM 1305 N N . ASN A 1 188 ? 12.533 -3.349 9.201 1.00 96.31 188 ASN A N 1
ATOM 1306 C CA . ASN A 1 188 ? 13.025 -2.525 8.103 1.00 96.31 188 ASN A CA 1
ATOM 1307 C C . ASN A 1 188 ? 12.323 -2.910 6.794 1.00 96.31 188 ASN A C 1
ATOM 1309 O O . ASN A 1 188 ? 12.391 -4.065 6.382 1.00 96.31 188 ASN A O 1
ATOM 1313 N N . VAL A 1 189 ? 11.718 -1.942 6.097 1.00 95.75 189 VAL A N 1
ATOM 1314 C CA . VAL A 1 189 ? 11.218 -2.154 4.722 1.00 95.75 189 VAL A CA 1
ATOM 1315 C C . VAL A 1 189 ? 12.367 -2.271 3.719 1.00 95.75 189 VAL A C 1
ATOM 1317 O O . VAL A 1 189 ? 12.272 -2.995 2.731 1.00 95.75 189 VAL A O 1
ATOM 1320 N N . VAL A 1 190 ? 13.472 -1.578 3.987 1.00 95.56 190 VAL A N 1
ATOM 1321 C CA . VAL A 1 190 ? 14.674 -1.563 3.153 1.00 95.56 190 VAL A CA 1
ATOM 1322 C C . VAL A 1 190 ? 15.879 -1.878 4.036 1.00 95.56 190 VAL A C 1
ATOM 1324 O O . VAL A 1 190 ? 16.012 -1.295 5.113 1.00 95.56 190 VAL A O 1
ATOM 1327 N N . SER A 1 191 ? 16.754 -2.795 3.601 1.00 92.19 191 SER A N 1
ATOM 1328 C CA . SER A 1 191 ? 17.988 -3.102 4.342 1.00 92.19 191 SER A CA 1
ATOM 1329 C C . SER A 1 191 ? 18.857 -1.850 4.496 1.00 92.19 191 SER A C 1
ATOM 1331 O O . SER A 1 191 ? 18.987 -1.056 3.562 1.00 92.19 191 SER A O 1
ATOM 1333 N N . ALA A 1 192 ? 19.478 -1.712 5.669 1.00 90.62 192 ALA A N 1
ATOM 1334 C CA . ALA A 1 192 ? 20.448 -0.664 5.972 1.00 90.62 192 ALA A CA 1
ATOM 1335 C C . ALA A 1 192 ? 21.873 -0.999 5.487 1.00 90.62 192 ALA A C 1
ATOM 1337 O O . ALA A 1 192 ? 22.794 -0.208 5.699 1.00 90.62 192 ALA A O 1
ATOM 1338 N N . ASP A 1 193 ? 22.067 -2.164 4.862 1.00 92.25 193 ASP A N 1
ATOM 1339 C CA . ASP A 1 193 ? 23.360 -2.567 4.318 1.00 92.25 193 ASP A CA 1
ATOM 1340 C C . ASP A 1 193 ? 23.856 -1.582 3.251 1.00 92.25 193 ASP A C 1
ATOM 1342 O O . ASP A 1 193 ? 23.097 -1.040 2.441 1.00 92.25 193 ASP A O 1
ATOM 1346 N N . ALA A 1 194 ? 25.173 -1.377 3.220 1.00 90.75 194 ALA A N 1
ATOM 1347 C CA . ALA A 1 194 ? 25.802 -0.553 2.198 1.00 90.75 194 ALA A CA 1
ATOM 1348 C C . ALA A 1 194 ? 25.598 -1.150 0.793 1.00 90.75 194 ALA A C 1
ATOM 1350 O O . ALA A 1 194 ? 25.570 -2.366 0.613 1.00 90.75 194 ALA A O 1
ATOM 1351 N N . ASN A 1 195 ? 25.560 -0.277 -0.219 1.00 87.62 195 ASN A N 1
ATOM 1352 C CA . ASN A 1 195 ? 25.381 -0.624 -1.637 1.00 87.62 195 ASN A CA 1
ATOM 1353 C C . ASN A 1 195 ? 23.997 -1.179 -2.007 1.00 87.62 195 ASN A C 1
ATOM 1355 O O . ASN A 1 195 ? 23.854 -1.819 -3.050 1.00 87.62 195 ASN A O 1
ATOM 1359 N N . ASN A 1 196 ? 22.971 -0.921 -1.196 1.00 89.75 196 ASN A N 1
ATOM 1360 C CA . ASN A 1 196 ? 21.607 -1.213 -1.605 1.00 89.75 196 ASN A CA 1
ATOM 1361 C C . ASN A 1 196 ? 21.209 -0.341 -2.814 1.00 89.75 196 ASN A C 1
ATOM 1363 O O . ASN A 1 196 ? 21.416 0.873 -2.808 1.00 89.75 196 ASN A O 1
ATOM 1367 N N . GLN A 1 197 ? 20.652 -0.959 -3.860 1.00 90.12 197 GLN A N 1
ATOM 1368 C CA . GLN A 1 197 ? 20.126 -0.237 -5.030 1.00 90.12 197 GLN A CA 1
ATOM 1369 C C . GLN A 1 197 ? 18.728 0.337 -4.766 1.00 90.12 197 GLN A C 1
ATOM 1371 O O . GLN A 1 197 ? 18.285 1.245 -5.467 1.00 90.12 197 GLN A O 1
ATOM 1376 N N . ILE A 1 198 ? 18.043 -0.192 -3.752 1.00 92.44 198 ILE A N 1
ATOM 1377 C CA . ILE A 1 198 ? 16.745 0.274 -3.278 1.00 92.44 198 ILE A CA 1
ATOM 1378 C C . ILE A 1 198 ? 16.979 1.223 -2.098 1.00 92.44 198 ILE A C 1
ATOM 1380 O O . ILE A 1 198 ? 17.720 0.902 -1.172 1.00 92.44 198 ILE A O 1
ATOM 1384 N N . SER A 1 199 ? 16.331 2.381 -2.118 1.00 91.69 199 SER A N 1
ATOM 1385 C CA . SER A 1 199 ? 16.274 3.334 -1.011 1.00 91.69 199 SER A CA 1
ATOM 1386 C C . SER A 1 199 ? 14.858 3.417 -0.444 1.00 91.69 199 SER A C 1
ATOM 1388 O O . SER A 1 199 ? 13.914 2.854 -0.992 1.00 91.69 199 SER A O 1
ATOM 1390 N N . VAL A 1 200 ? 14.699 4.138 0.660 1.00 94.31 200 VAL A N 1
ATOM 1391 C CA . VAL A 1 200 ? 13.377 4.470 1.199 1.00 94.31 200 VAL A CA 1
ATOM 1392 C C . VAL A 1 200 ? 12.768 5.591 0.351 1.00 94.31 200 VAL A C 1
ATOM 1394 O O . VAL A 1 200 ? 13.432 6.594 0.083 1.00 94.31 200 VAL A O 1
ATOM 1397 N N . GLY A 1 201 ? 11.539 5.395 -0.123 1.00 93.69 201 GLY A N 1
ATOM 1398 C CA . GLY A 1 201 ? 10.742 6.389 -0.840 1.00 93.69 201 GLY A CA 1
ATOM 1399 C C . GLY A 1 201 ? 10.148 7.440 0.099 1.00 93.69 201 GLY A C 1
ATOM 1400 O O . GLY A 1 201 ? 10.212 7.314 1.317 1.00 93.69 201 GLY A O 1
ATOM 1401 N N . SER A 1 202 ? 9.532 8.486 -0.452 1.00 93.69 202 SER A N 1
ATOM 1402 C CA . SER A 1 202 ? 8.919 9.561 0.350 1.00 93.69 202 SER A CA 1
ATOM 1403 C C . SER A 1 202 ? 7.724 9.110 1.201 1.00 93.69 202 SER A C 1
ATOM 1405 O O . SER A 1 202 ? 7.325 9.817 2.126 1.00 93.69 202 SER A O 1
ATOM 1407 N N . ASP A 1 203 ? 7.158 7.946 0.899 1.00 94.19 203 ASP A N 1
ATOM 1408 C CA . ASP A 1 203 ? 6.092 7.271 1.635 1.00 94.19 203 ASP A CA 1
ATOM 1409 C C . ASP A 1 203 ? 6.619 6.228 2.641 1.00 94.19 203 ASP A C 1
ATOM 1411 O O . ASP A 1 203 ? 5.830 5.548 3.290 1.00 94.19 203 ASP A O 1
ATOM 1415 N N . GLY A 1 204 ? 7.941 6.095 2.799 1.00 95.44 204 GLY A N 1
ATOM 1416 C CA . GLY A 1 204 ? 8.571 5.060 3.623 1.00 95.44 204 GLY A CA 1
ATOM 1417 C C . GLY A 1 204 ? 8.729 3.706 2.928 1.00 95.44 204 GLY A C 1
ATOM 1418 O O . GLY A 1 204 ? 9.323 2.794 3.508 1.00 95.44 204 GLY A O 1
ATOM 1419 N N . GLY A 1 205 ? 8.205 3.550 1.710 1.00 95.62 205 GLY A N 1
ATOM 1420 C CA . GLY A 1 205 ? 8.252 2.311 0.944 1.00 95.62 205 GLY A CA 1
ATOM 1421 C C . GLY A 1 205 ? 9.625 2.015 0.339 1.00 95.62 205 GLY A C 1
ATOM 1422 O O . GLY A 1 205 ? 10.524 2.851 0.324 1.00 95.62 205 GLY A O 1
ATOM 1423 N N . ALA A 1 206 ? 9.791 0.806 -0.193 1.00 95.38 206 ALA A N 1
ATOM 1424 C CA . ALA A 1 206 ? 10.964 0.444 -0.980 1.00 95.38 206 ALA A CA 1
ATOM 1425 C C . ALA A 1 206 ? 10.906 1.116 -2.363 1.00 95.38 206 ALA A C 1
ATOM 1427 O O . ALA A 1 206 ? 9.955 0.914 -3.116 1.00 95.38 206 ALA A O 1
ATOM 1428 N N . PHE A 1 207 ? 11.936 1.883 -2.714 1.00 92.19 207 PHE A N 1
ATOM 1429 C CA . PHE A 1 207 ? 12.015 2.658 -3.948 1.00 92.19 207 PHE A CA 1
ATOM 1430 C C . PHE A 1 207 ? 13.328 2.391 -4.693 1.00 92.19 207 PHE A C 1
ATOM 1432 O O . PHE A 1 207 ? 14.411 2.518 -4.131 1.00 92.19 207 PHE A O 1
ATOM 1439 N N . LEU A 1 208 ? 13.250 2.026 -5.974 1.00 90.25 208 LEU A N 1
ATOM 1440 C CA . LEU A 1 208 ? 14.423 1.814 -6.826 1.00 90.25 208 LEU A CA 1
ATOM 1441 C C . LEU A 1 208 ? 14.723 3.086 -7.628 1.00 90.25 208 LEU A C 1
ATOM 1443 O O . LEU A 1 208 ? 13.970 3.424 -8.540 1.00 90.25 208 LEU A O 1
ATOM 1447 N N . ASN A 1 209 ? 15.837 3.758 -7.315 1.00 85.31 209 ASN A N 1
ATOM 1448 C CA . ASN A 1 209 ? 16.211 5.039 -7.924 1.00 85.31 209 ASN A CA 1
ATOM 1449 C C . ASN A 1 209 ? 17.490 4.943 -8.767 1.00 85.31 209 ASN A C 1
ATOM 1451 O O . ASN A 1 209 ? 18.535 5.489 -8.410 1.00 85.31 209 ASN A O 1
ATOM 1455 N N . MET A 1 210 ? 17.432 4.223 -9.886 1.00 87.25 210 MET A N 1
ATOM 1456 C CA . MET A 1 210 ? 18.586 4.045 -10.772 1.00 87.25 210 MET A CA 1
ATOM 1457 C C . MET A 1 210 ? 18.205 4.196 -12.246 1.00 87.25 210 MET A C 1
ATOM 1459 O O . MET A 1 210 ? 17.024 4.088 -12.582 1.00 87.25 210 MET A O 1
ATOM 1463 N N . PRO A 1 211 ? 19.180 4.438 -13.144 1.00 91.31 211 PRO A N 1
ATOM 1464 C CA . PRO A 1 211 ? 18.913 4.461 -14.574 1.00 91.31 211 PRO A CA 1
ATOM 1465 C C . PRO A 1 211 ? 18.281 3.149 -15.041 1.00 91.31 211 PRO A C 1
ATOM 1467 O O . PRO A 1 211 ? 18.749 2.068 -14.678 1.00 91.31 211 PRO A O 1
ATOM 1470 N N . MET A 1 212 ? 17.241 3.242 -15.867 1.00 91.69 212 MET A N 1
ATOM 1471 C CA . MET A 1 212 ? 16.543 2.081 -16.421 1.00 91.69 212 MET A CA 1
ATOM 1472 C C . MET A 1 212 ? 16.458 2.166 -17.939 1.00 91.69 212 MET A C 1
ATOM 1474 O O . MET A 1 212 ? 16.305 3.249 -18.505 1.00 91.69 212 MET A O 1
ATOM 1478 N N . ILE A 1 213 ? 16.521 1.007 -18.597 1.00 95.75 213 ILE A N 1
ATOM 1479 C CA . ILE A 1 213 ? 16.201 0.898 -20.020 1.00 95.75 213 ILE A CA 1
ATOM 1480 C C . ILE A 1 213 ? 14.691 1.067 -20.163 1.00 95.75 213 ILE A C 1
ATOM 1482 O O . ILE A 1 213 ? 13.915 0.241 -19.687 1.00 95.75 213 ILE A O 1
ATOM 1486 N N . TYR A 1 214 ? 14.288 2.148 -20.818 1.00 96.75 214 TYR A N 1
ATOM 1487 C CA . TYR A 1 214 ? 12.888 2.474 -21.050 1.00 96.75 214 TYR A CA 1
ATOM 1488 C C . TYR A 1 214 ? 12.357 1.834 -22.334 1.00 96.75 214 TYR A C 1
ATOM 1490 O O . TYR A 1 214 ? 11.278 1.246 -22.350 1.00 96.75 214 TYR A O 1
ATOM 1498 N N . SER A 1 215 ? 13.140 1.928 -23.408 1.00 98.12 215 SER A N 1
ATOM 1499 C CA . SER A 1 215 ? 12.828 1.365 -24.718 1.00 98.12 215 SER A CA 1
ATOM 1500 C C . SER A 1 215 ? 14.118 0.935 -25.405 1.00 98.12 215 SER A C 1
ATOM 1502 O O . SER A 1 215 ? 15.185 1.495 -25.157 1.00 98.12 215 SER A O 1
ATOM 1504 N N . THR A 1 216 ? 14.043 -0.079 -26.252 1.00 98.56 216 THR A N 1
ATOM 1505 C CA . THR A 1 216 ? 15.175 -0.535 -27.057 1.00 98.56 216 THR A CA 1
ATOM 1506 C C . THR A 1 216 ? 14.653 -1.202 -28.316 1.00 98.56 216 THR A C 1
ATOM 1508 O O . THR A 1 216 ? 13.528 -1.709 -28.338 1.00 98.56 216 THR A O 1
ATOM 1511 N N . GLY A 1 217 ? 15.454 -1.212 -29.369 1.00 98.12 217 GLY A N 1
ATOM 1512 C CA . GLY A 1 217 ? 15.095 -1.922 -30.579 1.00 98.12 217 GLY A CA 1
ATOM 1513 C C . GLY A 1 217 ? 16.272 -2.152 -31.502 1.00 98.12 217 GLY A C 1
ATOM 1514 O O . GLY A 1 217 ? 17.268 -1.439 -31.456 1.00 98.12 217 GLY A O 1
ATOM 1515 N N . LYS A 1 218 ? 16.103 -3.161 -32.349 1.00 98.06 218 LYS A N 1
ATOM 1516 C CA . LYS A 1 218 ? 16.898 -3.482 -33.521 1.00 98.06 218 LYS A CA 1
ATOM 1517 C C . LYS A 1 218 ? 16.003 -3.301 -34.747 1.00 98.06 218 LYS A C 1
ATOM 1519 O O . LYS A 1 218 ? 14.978 -3.978 -34.875 1.00 98.06 218 LYS A O 1
ATOM 1524 N N . ILE A 1 219 ? 16.368 -2.360 -35.605 1.00 97.56 219 ILE A N 1
ATOM 1525 C CA . ILE A 1 219 ? 15.569 -1.873 -36.727 1.00 97.56 219 ILE A CA 1
ATOM 1526 C C . ILE A 1 219 ? 16.262 -2.260 -38.029 1.00 97.56 219 ILE A C 1
ATOM 1528 O O . ILE A 1 219 ? 17.462 -2.043 -38.166 1.00 97.56 219 ILE A O 1
ATOM 1532 N N . ASN A 1 220 ? 15.509 -2.830 -38.967 1.00 95.19 220 ASN A N 1
ATOM 1533 C CA . ASN A 1 220 ? 15.978 -3.124 -40.318 1.00 95.19 220 ASN A CA 1
ATOM 1534 C C . ASN A 1 220 ? 15.964 -1.848 -41.177 1.00 95.19 220 ASN A C 1
ATOM 1536 O O . ASN A 1 220 ? 15.122 -0.974 -40.968 1.00 95.19 220 ASN A O 1
ATOM 1540 N N . GLY A 1 221 ? 16.819 -1.777 -42.202 1.00 92.19 221 GLY A N 1
ATOM 1541 C CA . GLY A 1 221 ? 16.877 -0.619 -43.110 1.00 92.19 221 GLY A CA 1
ATOM 1542 C C . GLY A 1 221 ? 15.579 -0.346 -43.893 1.00 92.19 221 GLY A C 1
ATOM 1543 O O . GLY A 1 221 ? 15.325 0.763 -44.341 1.00 92.19 221 GLY A O 1
ATOM 1544 N N . ASP A 1 222 ? 14.678 -1.322 -44.019 1.00 93.31 222 ASP A N 1
ATOM 1545 C CA . ASP A 1 222 ? 13.359 -1.098 -44.632 1.00 93.31 222 ASP A CA 1
ATOM 1546 C C . ASP A 1 222 ? 12.356 -0.390 -43.696 1.00 93.31 222 ASP A C 1
ATOM 1548 O O . ASP A 1 222 ? 11.223 -0.100 -44.090 1.00 93.31 222 ASP A O 1
ATOM 1552 N N . GLY A 1 223 ? 12.755 -0.094 -42.455 1.00 94.62 223 GLY A N 1
ATOM 1553 C CA . GLY A 1 223 ? 11.904 0.522 -41.442 1.00 94.62 223 GLY A CA 1
ATOM 1554 C C . GLY A 1 223 ? 11.064 -0.455 -40.637 1.00 94.62 223 GLY A C 1
ATOM 1555 O O . GLY A 1 223 ? 10.191 -0.012 -39.891 1.00 94.62 223 GLY A O 1
ATOM 1556 N N . THR A 1 224 ? 11.289 -1.762 -40.774 1.00 96.88 224 THR A N 1
ATOM 1557 C CA . THR A 1 224 ? 10.627 -2.777 -39.951 1.00 96.88 224 THR A CA 1
ATOM 1558 C C . THR A 1 224 ? 11.435 -3.080 -38.689 1.00 96.88 224 THR A C 1
ATOM 1560 O O . THR A 1 224 ? 12.665 -3.041 -38.672 1.00 96.88 224 THR A O 1
ATOM 1563 N N . ALA A 1 225 ? 10.748 -3.389 -37.589 1.00 97.56 225 ALA A N 1
ATOM 1564 C CA . ALA A 1 225 ? 11.413 -3.823 -36.365 1.00 97.56 225 ALA A CA 1
ATOM 1565 C C . ALA A 1 225 ? 11.794 -5.307 -36.460 1.00 97.56 225 ALA A C 1
ATOM 1567 O O . ALA A 1 225 ? 10.914 -6.164 -36.546 1.00 97.56 225 ALA A O 1
ATOM 1568 N N . ALA A 1 226 ? 13.087 -5.621 -36.358 1.00 97.00 226 ALA A N 1
ATOM 1569 C CA . ALA A 1 226 ? 13.542 -6.993 -36.124 1.00 97.00 226 ALA A CA 1
ATOM 1570 C C . ALA A 1 226 ? 13.271 -7.419 -34.672 1.00 97.00 226 ALA A C 1
ATOM 1572 O O . ALA A 1 226 ? 12.867 -8.549 -34.406 1.00 97.00 226 ALA A O 1
ATOM 1573 N N . ALA A 1 227 ? 13.467 -6.494 -33.731 1.00 98.19 227 ALA A N 1
ATOM 1574 C CA . ALA A 1 227 ? 13.052 -6.608 -32.338 1.00 98.19 227 ALA A CA 1
ATOM 1575 C C . ALA A 1 227 ? 12.822 -5.201 -31.783 1.00 98.19 227 ALA A C 1
ATOM 1577 O O . ALA A 1 227 ? 13.631 -4.313 -32.024 1.00 98.19 227 ALA A O 1
ATOM 1578 N N . ILE A 1 228 ? 11.744 -4.968 -31.042 1.00 97.94 228 ILE A N 1
ATOM 1579 C CA . ILE A 1 228 ? 11.486 -3.655 -30.443 1.00 97.94 228 ILE A CA 1
ATOM 1580 C C . ILE A 1 228 ? 10.691 -3.812 -29.151 1.00 97.94 228 ILE A C 1
ATOM 1582 O O . ILE A 1 228 ? 9.812 -4.666 -29.051 1.00 97.94 228 ILE A O 1
ATOM 1586 N N . TYR A 1 229 ? 11.022 -2.998 -28.155 1.00 98.50 229 TYR A N 1
ATOM 1587 C CA . TYR A 1 229 ? 10.369 -2.971 -26.854 1.00 98.50 229 TYR A CA 1
ATOM 1588 C C . TYR A 1 229 ? 9.948 -1.543 -26.505 1.00 98.50 229 TYR A C 1
ATOM 1590 O O . TYR A 1 229 ? 10.749 -0.610 -26.610 1.00 98.50 229 TYR A O 1
ATOM 1598 N N . GLN A 1 230 ? 8.693 -1.383 -26.070 1.00 97.94 230 GLN A N 1
ATOM 1599 C CA . GLN A 1 230 ? 8.093 -0.103 -25.656 1.00 97.94 230 GLN A CA 1
ATOM 1600 C C . GLN A 1 230 ? 8.156 1.012 -26.713 1.00 97.94 230 GLN A C 1
ATOM 1602 O O . GLN A 1 230 ? 8.102 2.198 -26.382 1.00 97.94 230 GLN A O 1
ATOM 1607 N N . ALA A 1 231 ? 8.253 0.644 -27.990 1.00 98.31 231 ALA A N 1
ATOM 1608 C CA . ALA A 1 231 ? 8.225 1.575 -29.102 1.00 98.31 231 ALA A CA 1
ATOM 1609 C C . ALA A 1 231 ? 7.712 0.917 -30.387 1.00 98.31 231 ALA A C 1
ATOM 1611 O O . ALA A 1 231 ? 7.657 -0.307 -30.510 1.00 98.31 231 ALA A O 1
ATOM 1612 N N . THR A 1 232 ? 7.380 1.756 -31.357 1.00 98.50 232 THR A N 1
ATOM 1613 C CA . THR A 1 232 ? 7.176 1.421 -32.764 1.00 98.50 232 THR A CA 1
ATOM 1614 C C . THR A 1 232 ? 8.180 2.189 -33.616 1.00 98.50 232 THR A C 1
ATOM 1616 O O . THR A 1 232 ? 8.679 3.235 -33.198 1.00 98.50 232 THR A O 1
ATOM 1619 N N . VAL A 1 233 ? 8.442 1.694 -34.823 1.00 98.50 233 VAL A N 1
ATOM 1620 C CA . VAL A 1 233 ? 9.261 2.383 -35.824 1.00 98.50 233 VAL A CA 1
ATOM 1621 C C . VAL A 1 233 ? 8.456 2.619 -37.099 1.00 98.50 233 VAL A C 1
ATOM 1623 O O . VAL A 1 233 ? 7.620 1.796 -37.474 1.00 98.50 233 VAL A O 1
ATOM 1626 N N . SER A 1 234 ? 8.717 3.738 -37.765 1.00 97.62 234 SER A N 1
ATOM 1627 C CA . SER A 1 234 ? 8.295 3.976 -39.143 1.00 97.62 234 SER A CA 1
ATOM 1628 C C . SER A 1 234 ? 9.407 4.672 -39.910 1.00 97.62 234 SER A C 1
ATOM 1630 O O . SER A 1 234 ? 9.909 5.703 -39.459 1.00 97.62 234 SER A O 1
ATOM 1632 N N . ARG A 1 235 ? 9.753 4.153 -41.087 1.00 97.00 235 ARG A N 1
ATOM 1633 C CA . ARG A 1 235 ? 10.633 4.851 -42.028 1.00 97.00 235 ARG A CA 1
ATOM 1634 C C . ARG A 1 235 ? 9.895 6.049 -42.626 1.00 97.00 235 ARG A C 1
ATOM 1636 O O . ARG A 1 235 ? 8.770 5.906 -43.103 1.00 97.00 235 ARG A O 1
ATOM 1643 N N . ILE A 1 236 ? 10.507 7.228 -42.545 1.00 97.38 236 ILE A N 1
ATOM 1644 C CA . ILE A 1 236 ? 9.956 8.493 -43.054 1.00 97.38 236 ILE A CA 1
ATOM 1645 C C . ILE A 1 236 ? 10.341 8.643 -44.525 1.00 97.38 236 ILE A C 1
ATOM 1647 O O . ILE A 1 236 ? 9.490 8.875 -45.383 1.00 97.38 236 ILE A O 1
ATOM 1651 N N . ASN A 1 237 ? 11.633 8.497 -44.797 1.00 94.62 237 ASN A N 1
ATOM 1652 C CA . ASN A 1 237 ? 12.249 8.489 -46.113 1.00 94.62 237 ASN A CA 1
ATOM 1653 C C . ASN A 1 237 ? 13.555 7.664 -46.014 1.00 94.62 237 ASN A C 1
ATOM 1655 O O . ASN A 1 237 ? 13.713 6.887 -45.075 1.00 94.62 237 ASN A O 1
ATOM 1659 N N . GLU A 1 238 ? 14.422 7.747 -47.012 1.00 91.75 238 GLU A N 1
ATOM 1660 C CA . GLU A 1 238 ? 15.717 7.063 -47.020 1.00 91.75 238 GLU A CA 1
ATOM 1661 C C . GLU A 1 238 ? 16.616 7.511 -45.869 1.00 91.75 238 GLU A C 1
ATOM 1663 O O . GLU A 1 238 ? 16.752 8.697 -45.618 1.00 91.75 238 GLU A O 1
ATOM 1668 N N . GLY A 1 239 ? 17.156 6.558 -45.106 1.00 92.25 239 GLY A N 1
ATOM 1669 C CA . GLY A 1 239 ? 18.002 6.847 -43.943 1.00 92.25 239 GLY A CA 1
ATOM 1670 C C . GLY A 1 239 ? 17.302 7.495 -42.740 1.00 92.25 239 GLY A C 1
ATOM 1671 O O . GLY A 1 239 ? 17.875 7.480 -41.651 1.00 92.25 239 GLY A O 1
ATOM 1672 N N . ASP A 1 240 ? 16.062 7.982 -42.875 1.00 96.69 240 ASP A N 1
ATOM 1673 C CA . ASP A 1 240 ? 15.283 8.604 -41.797 1.00 96.69 240 ASP A CA 1
ATOM 1674 C C . ASP A 1 240 ? 14.211 7.684 -41.189 1.00 96.69 240 ASP A C 1
ATOM 1676 O O . ASP A 1 240 ? 13.265 7.232 -41.848 1.00 96.69 240 ASP A O 1
ATOM 1680 N N . TYR A 1 241 ? 14.260 7.531 -39.866 1.00 98.38 241 TYR A N 1
ATOM 1681 C CA . TYR A 1 241 ? 13.347 6.686 -39.095 1.00 98.38 241 TYR A CA 1
ATOM 1682 C C . TYR A 1 241 ? 12.748 7.452 -37.920 1.00 98.38 241 TYR A C 1
ATOM 1684 O O . TYR A 1 241 ? 13.458 8.092 -37.150 1.00 98.38 241 TYR A O 1
ATOM 1692 N N . GLN A 1 242 ? 11.437 7.334 -37.725 1.00 98.50 242 GLN A N 1
ATOM 1693 C CA . GLN A 1 242 ? 10.761 7.764 -36.504 1.00 98.50 242 GLN A CA 1
ATOM 1694 C C . GLN A 1 242 ? 10.680 6.590 -35.534 1.00 98.50 242 GLN A C 1
ATOM 1696 O O . GLN A 1 242 ? 10.079 5.565 -35.855 1.00 98.50 242 GLN A O 1
ATOM 1701 N N . ILE A 1 243 ? 11.198 6.778 -34.323 1.00 98.75 243 ILE A N 1
ATOM 1702 C CA . ILE A 1 243 ? 10.916 5.926 -33.170 1.00 98.75 243 ILE A CA 1
ATOM 1703 C C . ILE A 1 243 ? 9.820 6.599 -32.348 1.00 98.75 243 ILE A C 1
ATOM 1705 O O . ILE A 1 243 ? 9.937 7.772 -31.991 1.00 98.75 243 ILE A O 1
ATOM 1709 N N . THR A 1 244 ? 8.749 5.875 -32.042 1.00 98.62 244 THR A N 1
ATOM 1710 C CA . THR A 1 244 ? 7.627 6.374 -31.237 1.00 98.62 244 THR A CA 1
ATOM 1711 C C . THR A 1 244 ? 7.425 5.464 -30.042 1.00 98.62 244 THR A C 1
ATOM 1713 O O . THR A 1 244 ? 7.191 4.273 -30.211 1.00 98.62 244 THR A O 1
ATOM 1716 N N . PHE A 1 245 ? 7.511 6.002 -28.832 1.00 98.62 245 PHE A N 1
ATOM 1717 C CA . PHE A 1 245 ? 7.279 5.249 -27.607 1.00 98.62 245 PHE A CA 1
ATOM 1718 C C . PHE A 1 245 ? 5.816 4.837 -27.475 1.00 98.62 245 PHE A C 1
ATOM 1720 O O . PHE A 1 245 ? 4.906 5.592 -27.815 1.00 98.62 245 PHE A O 1
ATOM 1727 N N . THR A 1 246 ? 5.588 3.646 -26.923 1.00 98.25 246 THR A N 1
ATOM 1728 C CA . THR A 1 246 ? 4.236 3.151 -26.624 1.00 98.25 246 THR A CA 1
ATOM 1729 C C . THR A 1 246 ? 3.521 4.046 -25.611 1.00 98.25 246 THR A C 1
ATOM 1731 O O . THR A 1 246 ? 2.316 4.265 -25.718 1.00 98.25 246 THR A O 1
ATOM 1734 N N . THR A 1 247 ? 4.275 4.601 -24.660 1.00 97.88 247 THR A N 1
ATOM 1735 C CA . THR A 1 247 ? 3.800 5.583 -23.683 1.00 97.88 247 THR A CA 1
ATOM 1736 C C . THR A 1 247 ? 4.704 6.809 -23.763 1.00 97.88 247 THR A C 1
ATOM 1738 O O . THR A 1 247 ? 5.915 6.676 -23.867 1.00 97.88 247 THR A O 1
ATOM 1741 N N . ALA A 1 248 ? 4.153 8.020 -23.723 1.00 97.19 248 ALA A N 1
ATOM 1742 C CA . ALA A 1 248 ? 4.992 9.216 -23.675 1.00 97.19 248 ALA A CA 1
ATOM 1743 C C . ALA A 1 248 ? 5.655 9.355 -22.293 1.00 97.19 248 ALA A C 1
ATOM 1745 O O . ALA A 1 248 ? 5.013 9.147 -21.261 1.00 97.19 248 ALA A O 1
ATOM 1746 N N . LEU A 1 249 ? 6.931 9.737 -22.270 1.00 96.19 249 LEU A N 1
ATOM 1747 C CA . LEU A 1 249 ? 7.636 10.120 -21.049 1.00 96.19 249 LEU A CA 1
ATOM 1748 C C . LEU A 1 249 ? 7.154 11.488 -20.546 1.00 96.19 249 LEU A C 1
ATOM 1750 O O . LEU A 1 249 ? 6.641 12.306 -21.305 1.00 96.19 249 LEU A O 1
ATOM 1754 N N . GLY A 1 250 ? 7.354 11.769 -19.256 1.00 95.19 250 GLY A N 1
ATOM 1755 C CA . GLY A 1 250 ? 6.981 13.065 -18.670 1.00 95.19 250 GLY A CA 1
ATOM 1756 C C . GLY A 1 250 ? 7.830 14.243 -19.167 1.00 95.19 250 GLY A C 1
ATOM 1757 O O . GLY A 1 250 ? 7.402 15.391 -19.082 1.00 95.19 250 GLY A O 1
ATOM 1758 N N . ASN A 1 251 ? 9.029 13.972 -19.687 1.00 94.06 251 ASN A N 1
ATOM 1759 C CA . ASN A 1 251 ? 9.943 14.952 -20.272 1.00 94.06 251 ASN A CA 1
ATOM 1760 C C . ASN A 1 251 ? 10.855 14.277 -21.321 1.00 94.06 251 ASN A C 1
ATOM 1762 O O . ASN A 1 251 ? 10.869 13.051 -21.443 1.00 94.06 251 ASN A O 1
ATOM 1766 N N . SER A 1 252 ? 11.594 15.076 -22.092 1.00 95.62 252 SER A N 1
ATOM 1767 C CA . SER A 1 252 ? 12.515 14.605 -23.135 1.00 95.62 252 SER A CA 1
ATOM 1768 C C . SER A 1 252 ? 13.968 14.438 -22.661 1.00 95.62 252 SER A C 1
ATOM 1770 O O . SER A 1 252 ? 14.844 14.226 -23.490 1.00 95.62 252 SER A O 1
ATOM 1772 N N . ASN A 1 253 ? 14.250 14.484 -21.353 1.00 94.19 253 ASN A N 1
ATOM 1773 C CA . ASN A 1 253 ? 15.606 14.368 -20.791 1.00 94.19 253 ASN A CA 1
ATOM 1774 C C . ASN A 1 253 ? 16.056 12.902 -20.631 1.00 94.19 253 ASN A C 1
ATOM 1776 O O . ASN A 1 253 ? 16.650 12.525 -19.620 1.00 94.19 253 ASN A O 1
ATOM 1780 N N . TYR A 1 254 ? 15.744 12.054 -21.607 1.00 96.81 254 TYR A N 1
ATOM 1781 C CA . TYR A 1 254 ? 16.242 10.681 -21.660 1.00 96.81 254 TYR A CA 1
ATOM 1782 C C . TYR A 1 254 ? 17.511 10.601 -22.508 1.00 96.81 254 TYR A C 1
ATOM 1784 O O . TYR A 1 254 ? 17.800 11.469 -23.329 1.00 96.81 254 TYR A O 1
ATOM 1792 N N . ILE A 1 255 ? 18.280 9.538 -22.314 1.00 98.00 255 ILE A N 1
ATOM 1793 C CA . ILE A 1 255 ? 19.497 9.276 -23.079 1.00 98.00 255 ILE A CA 1
ATOM 1794 C C . ILE A 1 255 ? 19.141 8.365 -24.247 1.00 98.00 255 ILE A C 1
ATOM 1796 O O . ILE A 1 255 ? 18.439 7.374 -24.055 1.00 98.00 255 ILE A O 1
ATOM 1800 N N . ILE A 1 256 ? 19.659 8.679 -25.433 1.00 98.56 256 ILE A N 1
ATOM 1801 C CA . ILE A 1 256 ? 19.579 7.828 -26.620 1.00 98.56 256 ILE A CA 1
ATOM 1802 C C . ILE A 1 256 ? 20.986 7.313 -26.915 1.00 98.56 256 ILE A C 1
ATOM 1804 O O . ILE A 1 256 ? 21.916 8.097 -27.098 1.00 98.56 256 ILE A O 1
ATOM 1808 N N . GLN A 1 257 ? 21.143 5.996 -26.967 1.00 98.31 257 GLN A N 1
ATOM 1809 C CA . GLN A 1 257 ? 22.339 5.343 -27.488 1.00 98.31 257 GLN A CA 1
ATOM 1810 C C . GLN A 1 257 ? 21.994 4.702 -28.822 1.00 98.31 257 GLN A C 1
ATOM 1812 O O . GLN A 1 257 ? 21.018 3.958 -28.897 1.00 98.31 257 GLN A O 1
ATOM 1817 N N . LEU A 1 258 ? 22.786 4.995 -29.850 1.00 97.75 258 LEU A N 1
ATOM 1818 C CA . LEU A 1 258 ? 22.627 4.454 -31.195 1.00 97.75 258 LEU A CA 1
ATOM 1819 C C . LEU A 1 258 ? 23.870 3.669 -31.592 1.00 97.75 258 LEU A C 1
ATOM 1821 O O . LEU A 1 258 ? 24.984 4.017 -31.201 1.00 97.75 258 LEU A O 1
ATOM 1825 N N . VAL A 1 259 ? 23.664 2.625 -32.383 1.00 95.00 259 VAL A N 1
ATOM 1826 C CA . VAL A 1 259 ? 24.737 1.820 -32.961 1.00 95.00 259 VAL A CA 1
ATOM 1827 C C . VAL A 1 259 ? 24.300 1.280 -34.316 1.00 95.00 259 VAL A C 1
ATOM 1829 O O . VAL A 1 259 ? 23.162 0.840 -34.478 1.00 95.00 259 VAL A O 1
ATOM 1832 N N . THR A 1 260 ? 25.215 1.306 -35.275 1.00 90.94 260 THR A N 1
ATOM 1833 C CA . THR A 1 260 ? 25.090 0.687 -36.598 1.00 90.94 260 THR A CA 1
ATOM 1834 C C . THR A 1 260 ? 26.028 -0.510 -36.709 1.00 90.94 260 THR A C 1
ATOM 1836 O O . THR A 1 260 ? 26.966 -0.665 -35.923 1.00 90.94 260 THR A O 1
ATOM 1839 N N . LEU A 1 261 ? 25.754 -1.387 -37.672 1.00 84.00 261 LEU A N 1
ATOM 1840 C CA . LEU A 1 261 ? 26.661 -2.473 -38.028 1.00 84.00 261 LEU A CA 1
ATOM 1841 C C . LEU A 1 261 ? 27.909 -1.913 -38.730 1.00 84.00 261 LEU A C 1
ATOM 1843 O O . LEU A 1 261 ? 27.782 -1.152 -39.684 1.00 84.00 261 LEU A O 1
ATOM 1847 N N . ASP A 1 262 ? 29.095 -2.349 -38.302 1.00 84.25 262 ASP A N 1
ATOM 1848 C CA . ASP A 1 262 ? 30.318 -2.195 -39.093 1.00 84.25 262 ASP A CA 1
ATOM 1849 C C . ASP A 1 262 ? 30.331 -3.254 -40.205 1.00 84.25 262 ASP A C 1
ATOM 1851 O O . ASP A 1 262 ? 30.384 -4.461 -39.956 1.00 84.25 262 ASP A O 1
ATOM 1855 N N . CYS A 1 263 ? 30.231 -2.780 -41.438 1.00 80.44 263 CYS A N 1
ATOM 1856 C CA . CYS A 1 263 ? 30.216 -3.562 -42.668 1.00 80.44 263 CYS A CA 1
ATOM 1857 C C . CYS A 1 263 ? 31.601 -3.680 -43.327 1.00 80.44 263 CYS A C 1
ATOM 1859 O O . CYS A 1 263 ? 31.697 -4.189 -44.442 1.00 80.44 263 CYS A O 1
ATOM 1861 N N . GLY A 1 264 ? 32.672 -3.204 -42.680 1.00 76.38 264 GLY A N 1
ATOM 1862 C CA . GLY A 1 264 ? 34.038 -3.304 -43.194 1.00 76.38 264 GLY A CA 1
ATOM 1863 C C . GLY A 1 264 ? 34.310 -2.466 -44.447 1.00 76.38 264 GLY A C 1
ATOM 1864 O O . GLY A 1 264 ? 35.159 -2.855 -45.246 1.00 76.38 264 GLY A O 1
ATOM 1865 N N . GLY A 1 265 ? 33.591 -1.354 -44.626 1.00 72.25 265 GLY A N 1
ATOM 1866 C CA . GLY A 1 265 ? 33.704 -0.472 -45.794 1.00 72.25 265 GLY A CA 1
ATOM 1867 C C . GLY A 1 265 ? 32.782 -0.834 -46.967 1.00 72.25 265 GLY A C 1
ATOM 1868 O O . GLY A 1 265 ? 32.776 -0.136 -47.973 1.00 72.25 265 GLY A O 1
ATOM 1869 N N . ASP A 1 266 ? 32.006 -1.917 -46.845 1.00 77.00 266 ASP A N 1
ATOM 1870 C CA . ASP A 1 266 ? 31.086 -2.396 -47.880 1.00 77.00 266 ASP A CA 1
ATOM 1871 C C . ASP A 1 266 ? 29.642 -2.450 -47.357 1.00 77.00 266 ASP A C 1
ATOM 1873 O O . ASP A 1 266 ? 28.998 -3.504 -47.355 1.00 77.00 266 ASP A O 1
ATOM 1877 N N . CYS A 1 267 ? 29.122 -1.328 -46.852 1.00 78.81 267 CYS A N 1
ATOM 1878 C CA . CYS A 1 267 ? 27.764 -1.299 -46.311 1.00 78.81 267 CYS A CA 1
ATOM 1879 C C . CYS A 1 267 ? 26.751 -1.450 -47.443 1.00 78.81 267 CYS A C 1
ATOM 1881 O O . CYS A 1 267 ? 26.711 -0.589 -48.328 1.00 78.81 267 CYS A O 1
ATOM 1883 N N . PRO A 1 268 ? 25.916 -2.508 -47.418 1.00 72.44 268 PRO A N 1
ATOM 1884 C CA . PRO A 1 268 ? 24.878 -2.690 -48.412 1.00 72.44 268 PRO A CA 1
ATOM 1885 C C . PRO A 1 268 ? 23.778 -1.671 -48.127 1.00 72.44 268 PRO A C 1
ATOM 1887 O O . PRO A 1 268 ? 22.926 -1.893 -47.268 1.00 72.44 268 PRO A O 1
ATOM 1890 N N . GLY A 1 269 ? 23.831 -0.535 -48.815 1.00 67.31 269 GLY A N 1
ATOM 1891 C CA . GLY A 1 269 ? 22.724 0.404 -48.818 1.00 67.31 269 GLY A CA 1
ATOM 1892 C C . GLY A 1 269 ? 21.598 -0.069 -49.736 1.00 67.31 269 GLY A C 1
ATOM 1893 O O . GLY A 1 269 ? 21.536 -1.210 -50.198 1.00 67.31 269 GLY A O 1
ATOM 1894 N N . ASN A 1 270 ? 20.683 0.842 -50.018 1.00 64.94 270 ASN A N 1
ATOM 1895 C CA . ASN A 1 270 ? 19.569 0.639 -50.942 1.00 64.94 270 ASN A CA 1
ATOM 1896 C C . ASN A 1 270 ? 19.936 0.933 -52.415 1.00 64.94 270 ASN A C 1
ATOM 1898 O O . ASN A 1 270 ? 19.143 0.644 -53.318 1.00 64.94 270 ASN A O 1
ATOM 1902 N N .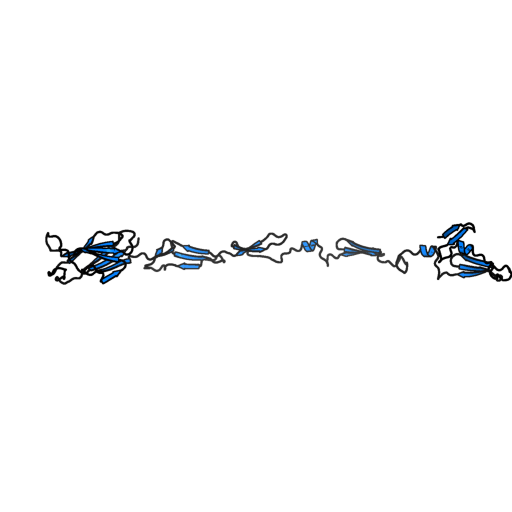 THR A 1 271 ? 21.134 1.463 -52.672 1.00 61.53 271 THR A N 1
ATOM 1903 C CA . THR A 1 271 ? 21.739 1.577 -54.001 1.00 61.53 271 THR A CA 1
ATOM 1904 C C . THR A 1 271 ? 22.694 0.402 -54.251 1.00 61.53 271 THR A C 1
ATOM 1906 O O . THR A 1 271 ? 23.134 -0.281 -53.334 1.00 61.53 271 THR A O 1
ATOM 1909 N N . GLY A 1 272 ? 23.026 0.118 -55.514 1.00 60.84 272 GLY A N 1
ATOM 1910 C CA . GLY A 1 272 ? 24.022 -0.913 -55.852 1.00 60.84 272 GLY A CA 1
ATOM 1911 C C . GLY A 1 272 ? 25.474 -0.515 -55.543 1.00 60.84 272 GLY A C 1
ATOM 1912 O O . GLY A 1 272 ? 26.383 -1.172 -56.050 1.00 60.84 272 GLY A O 1
ATOM 1913 N N . ALA A 1 273 ? 25.684 0.584 -54.810 1.00 65.94 273 ALA A N 1
ATOM 1914 C CA . ALA A 1 273 ? 26.983 1.093 -54.397 1.00 65.94 273 ALA A CA 1
ATOM 1915 C C . ALA A 1 273 ? 27.249 0.739 -52.927 1.00 65.94 273 ALA A C 1
ATOM 1917 O O . ALA A 1 273 ? 26.330 0.657 -52.115 1.00 65.94 273 ALA A O 1
ATOM 1918 N N . ASN A 1 274 ? 28.521 0.518 -52.614 1.00 68.38 274 ASN A N 1
ATOM 1919 C CA . ASN A 1 274 ? 28.983 0.236 -51.265 1.00 68.38 274 ASN A CA 1
ATOM 1920 C C . ASN A 1 274 ? 29.321 1.557 -50.567 1.00 68.38 274 ASN A C 1
ATOM 1922 O O . ASN A 1 274 ? 30.034 2.375 -51.150 1.00 68.38 274 ASN A O 1
ATOM 1926 N N . TYR A 1 275 ? 28.814 1.734 -49.348 1.00 76.19 275 TYR A N 1
ATOM 1927 C CA . TYR A 1 275 ? 29.097 2.887 -48.490 1.00 76.19 275 TYR A CA 1
ATOM 1928 C C . TYR A 1 275 ? 30.184 2.517 -47.478 1.00 76.19 275 TYR A C 1
ATOM 1930 O O . TYR A 1 275 ? 30.093 1.451 -46.857 1.00 76.19 275 TYR A O 1
ATOM 1938 N N . ASP A 1 276 ? 31.210 3.354 -47.322 1.00 74.81 276 ASP A N 1
ATOM 1939 C CA . ASP A 1 276 ? 32.389 3.022 -46.521 1.00 74.81 276 ASP A CA 1
ATOM 1940 C C . ASP A 1 276 ? 32.443 3.709 -45.150 1.00 74.81 276 ASP A C 1
ATOM 1942 O O . ASP A 1 276 ? 33.060 3.143 -44.246 1.00 74.81 276 ASP A O 1
ATOM 1946 N N . ASP A 1 277 ? 31.716 4.815 -44.941 1.00 79.81 277 ASP A N 1
ATOM 1947 C CA . ASP A 1 277 ? 31.739 5.599 -43.699 1.00 79.81 277 ASP A CA 1
ATOM 1948 C C . ASP A 1 277 ? 30.316 5.979 -43.194 1.00 79.81 277 ASP A C 1
ATOM 1950 O O . ASP A 1 277 ? 29.961 7.164 -43.060 1.00 79.81 277 ASP A O 1
ATOM 1954 N N . PRO A 1 278 ? 29.469 4.990 -42.830 1.00 85.62 278 PRO A N 1
ATOM 1955 C CA . PRO A 1 278 ? 28.120 5.244 -42.327 1.00 85.62 278 PRO A CA 1
ATOM 1956 C C . PRO A 1 278 ? 28.142 5.944 -40.959 1.00 85.62 278 PRO A C 1
ATOM 1958 O O . PRO A 1 278 ? 28.623 5.416 -39.953 1.00 85.62 278 PRO A O 1
ATOM 1961 N N . GLY A 1 279 ? 27.535 7.128 -40.887 1.00 88.69 279 GLY A N 1
ATOM 1962 C CA . GLY A 1 279 ? 27.298 7.852 -39.643 1.00 88.69 279 GLY A CA 1
ATOM 1963 C C . GLY A 1 279 ? 25.841 7.753 -39.202 1.00 88.69 279 GLY A C 1
ATOM 1964 O O . GLY A 1 279 ? 24.935 7.888 -40.017 1.00 88.69 279 GLY A O 1
ATOM 1965 N N . ILE A 1 280 ? 25.611 7.598 -37.897 1.00 93.12 280 ILE A N 1
ATOM 1966 C CA . ILE A 1 280 ? 24.272 7.575 -37.296 1.00 93.12 280 ILE A CA 1
ATOM 1967 C C . ILE A 1 280 ? 24.092 8.733 -36.314 1.00 93.12 280 ILE A C 1
ATOM 1969 O O . ILE A 1 280 ? 24.970 9.024 -35.500 1.00 93.12 280 ILE A O 1
ATOM 1973 N N . SER A 1 281 ? 22.944 9.407 -36.378 1.00 95.31 281 SER A N 1
ATOM 1974 C CA . SER A 1 281 ? 22.597 10.501 -35.468 1.00 95.31 281 SER A CA 1
ATOM 1975 C C . SER A 1 281 ? 21.117 10.473 -35.089 1.00 95.31 281 SER A C 1
ATOM 1977 O O . SER A 1 281 ? 20.291 9.932 -35.822 1.00 95.31 281 SER A O 1
ATOM 1979 N N . TYR A 1 282 ? 20.777 11.045 -33.932 1.00 97.56 282 TYR A N 1
ATOM 1980 C CA . TYR A 1 282 ? 19.385 11.295 -33.554 1.00 97.56 282 TYR A CA 1
ATOM 1981 C C . TYR A 1 282 ? 19.048 12.775 -33.734 1.00 97.56 282 TYR A C 1
ATOM 1983 O O . TYR A 1 282 ? 19.922 13.639 -33.653 1.00 97.56 282 TYR A O 1
ATOM 1991 N N . TYR A 1 283 ? 17.767 13.070 -33.913 1.00 97.81 283 TYR A N 1
ATOM 1992 C CA . TYR A 1 283 ? 17.231 14.425 -33.920 1.00 97.81 283 TYR A CA 1
ATOM 1993 C C . TYR A 1 283 ? 15.769 14.426 -33.460 1.00 97.81 283 TYR A C 1
ATOM 1995 O O . TYR A 1 283 ? 15.167 13.370 -33.264 1.00 97.81 283 TYR A O 1
ATOM 2003 N N . ASP A 1 284 ? 15.202 15.621 -33.260 1.00 98.06 284 ASP A N 1
ATOM 2004 C CA . ASP A 1 284 ? 13.788 15.799 -32.896 1.00 98.06 284 ASP A CA 1
ATOM 2005 C C . ASP A 1 284 ? 13.374 14.969 -31.661 1.00 98.06 284 ASP A C 1
ATOM 2007 O O . ASP A 1 284 ? 12.412 14.202 -31.683 1.00 98.06 284 ASP A O 1
ATOM 2011 N N . GLN A 1 285 ? 14.158 15.078 -30.583 1.00 98.38 285 GLN A N 1
ATOM 2012 C CA . GLN A 1 285 ? 13.903 14.368 -29.332 1.00 98.38 285 GLN A CA 1
ATOM 2013 C C . GLN A 1 285 ? 12.690 14.966 -28.608 1.00 98.38 285 GLN A C 1
ATOM 2015 O O . GLN A 1 285 ? 12.722 16.095 -28.118 1.00 98.38 285 GLN A O 1
ATOM 2020 N N . GLN A 1 286 ? 11.627 14.178 -28.502 1.00 98.12 286 GLN A N 1
ATOM 2021 C CA . GLN A 1 286 ? 10.356 14.540 -27.885 1.00 98.12 286 GLN A CA 1
ATOM 2022 C C . GLN A 1 286 ? 10.007 13.564 -26.760 1.00 98.12 286 GLN A C 1
ATOM 2024 O O . GLN A 1 286 ? 10.584 12.485 -26.637 1.00 98.12 286 GLN A O 1
ATOM 2029 N N . THR A 1 287 ? 9.016 13.908 -25.942 1.00 97.94 287 THR A N 1
ATOM 2030 C CA . THR A 1 287 ? 8.483 13.014 -24.898 1.00 97.94 287 THR A CA 1
ATOM 2031 C C . THR A 1 287 ? 7.915 11.707 -25.454 1.00 97.94 287 THR A C 1
ATOM 2033 O O . THR A 1 287 ? 7.913 10.693 -24.762 1.00 97.94 287 THR A O 1
ATOM 2036 N N . SER A 1 288 ? 7.435 11.720 -26.696 1.00 98.19 288 SER A N 1
ATOM 2037 C CA . SER A 1 288 ? 6.821 10.584 -27.388 1.00 98.19 288 SER A CA 1
ATOM 2038 C C . SER A 1 288 ? 7.801 9.758 -28.223 1.00 98.19 288 SER A C 1
ATOM 2040 O O . SER A 1 288 ? 7.384 8.766 -28.812 1.00 98.19 288 SER A O 1
ATOM 2042 N N . GLY A 1 289 ? 9.076 10.140 -28.308 1.00 98.31 289 GLY A N 1
ATOM 2043 C CA . GLY A 1 289 ? 10.064 9.458 -29.139 1.00 98.31 289 GLY A CA 1
ATOM 2044 C C . GLY A 1 289 ? 11.038 10.422 -29.805 1.00 98.31 289 GLY A C 1
ATOM 2045 O O . GLY A 1 289 ? 11.148 11.579 -29.410 1.00 98.31 289 GLY A O 1
ATOM 2046 N N . PHE A 1 290 ? 11.758 9.940 -30.808 1.00 98.81 290 PHE A N 1
ATOM 2047 C CA . PHE A 1 290 ? 12.818 10.680 -31.493 1.00 98.81 290 PHE A CA 1
ATOM 2048 C C . PHE A 1 290 ? 12.975 10.171 -32.924 1.00 98.81 290 PHE A C 1
ATOM 2050 O O . PHE A 1 290 ? 12.422 9.128 -33.285 1.00 98.81 290 PHE A O 1
ATOM 2057 N N . LYS A 1 291 ? 13.739 10.894 -33.738 1.00 98.69 291 LYS A N 1
ATOM 2058 C CA . LYS A 1 291 ? 14.093 10.468 -35.091 1.00 98.69 291 LYS A CA 1
ATOM 2059 C C . LYS A 1 291 ? 15.560 10.079 -35.177 1.00 98.69 291 LYS A C 1
ATOM 2061 O O . LYS A 1 291 ? 16.387 10.589 -34.423 1.00 98.69 291 LYS A O 1
ATOM 2066 N N . VAL A 1 292 ? 15.861 9.163 -36.086 1.00 98.25 292 VAL A N 1
ATOM 2067 C CA . VAL A 1 292 ? 17.207 8.686 -36.409 1.00 98.25 292 VAL A CA 1
ATOM 2068 C C . VAL A 1 292 ? 17.468 8.977 -37.873 1.00 98.25 292 VAL A C 1
ATOM 2070 O O . VAL A 1 292 ? 16.595 8.714 -38.693 1.00 98.25 292 VAL A O 1
ATOM 2073 N N . ASN A 1 293 ? 18.654 9.494 -38.171 1.00 95.50 293 ASN A N 1
ATOM 2074 C CA . ASN A 1 293 ? 19.175 9.637 -39.522 1.00 95.50 293 ASN A CA 1
ATOM 2075 C C . ASN A 1 293 ? 20.469 8.823 -39.641 1.00 95.50 293 ASN A C 1
ATOM 2077 O O . ASN A 1 293 ? 21.343 8.911 -38.764 1.00 95.50 293 ASN A O 1
ATOM 2081 N N . ILE A 1 294 ? 20.571 8.033 -40.705 1.00 92.44 294 ILE A N 1
ATOM 2082 C CA . ILE A 1 294 ? 21.777 7.306 -41.092 1.00 92.44 294 ILE A CA 1
ATOM 2083 C C . ILE A 1 294 ? 22.179 7.794 -42.475 1.00 92.44 294 ILE A C 1
ATOM 2085 O O . ILE A 1 294 ? 21.368 7.771 -43.396 1.00 92.44 294 ILE A O 1
ATOM 2089 N N . GLY A 1 295 ? 23.435 8.199 -42.612 1.00 88.88 295 GLY A N 1
ATOM 2090 C CA . GLY A 1 295 ? 23.970 8.666 -43.880 1.00 88.88 295 GLY A CA 1
ATOM 2091 C C . GLY A 1 295 ? 25.461 8.409 -43.994 1.00 88.88 295 GLY A C 1
ATOM 2092 O O . GLY A 1 295 ? 26.191 8.482 -42.996 1.00 88.88 295 GLY A O 1
ATOM 2093 N N . ASP A 1 296 ? 25.902 8.122 -45.211 1.00 82.62 296 ASP A N 1
ATOM 2094 C CA . ASP A 1 296 ? 27.309 7.997 -45.550 1.00 82.62 296 ASP A CA 1
ATOM 2095 C C . ASP A 1 296 ? 27.965 9.373 -45.521 1.00 82.62 296 ASP A C 1
ATOM 2097 O O . ASP A 1 296 ? 27.490 10.347 -46.117 1.00 82.62 296 ASP A O 1
ATOM 2101 N N . SER A 1 297 ? 29.027 9.474 -44.733 1.00 75.88 297 SER A N 1
ATOM 2102 C CA . SER A 1 297 ? 29.771 10.718 -44.617 1.00 75.88 297 SER A CA 1
ATOM 2103 C C . SER A 1 297 ? 30.891 10.684 -45.633 1.00 75.88 297 SER A C 1
ATOM 2105 O O . SER A 1 297 ? 31.994 10.253 -45.312 1.00 75.88 297 SER A O 1
ATOM 2107 N N . ASP A 1 298 ? 30.639 11.198 -46.836 1.00 64.88 298 ASP A N 1
ATOM 2108 C CA . ASP A 1 298 ? 31.757 11.513 -47.709 1.00 64.88 298 ASP A CA 1
ATOM 2109 C C . ASP A 1 298 ? 32.677 12.509 -46.978 1.00 64.88 298 ASP A C 1
ATOM 2111 O O . ASP A 1 298 ? 32.254 13.410 -46.249 1.00 64.88 298 ASP A O 1
ATOM 2115 N N . ASN A 1 299 ? 33.983 12.304 -47.066 1.00 60.00 299 ASN A N 1
ATOM 2116 C CA . ASN A 1 299 ? 34.979 13.106 -46.354 1.00 60.00 299 ASN A CA 1
ATOM 2117 C C . ASN A 1 299 ? 35.156 14.526 -46.958 1.00 60.00 299 ASN A C 1
ATOM 2119 O O . ASN A 1 299 ? 36.257 15.088 -46.938 1.00 60.00 299 ASN A O 1
ATOM 2123 N N . GLY A 1 300 ? 34.079 15.114 -47.498 1.00 66.94 300 GLY A N 1
ATOM 2124 C CA . GLY A 1 300 ? 34.048 16.345 -48.283 1.00 66.94 300 GLY A CA 1
ATOM 2125 C C . GLY A 1 300 ? 33.078 17.424 -47.775 1.00 66.94 300 GLY A C 1
ATOM 2126 O O . GLY A 1 300 ? 32.718 17.495 -46.604 1.00 66.94 300 GLY A O 1
ATOM 2127 N N . ALA A 1 301 ? 32.729 18.357 -48.671 1.00 58.59 301 ALA A N 1
ATOM 2128 C CA . ALA A 1 301 ? 31.807 19.476 -48.412 1.00 58.59 301 ALA A CA 1
ATOM 2129 C C . ALA A 1 301 ? 30.379 19.206 -48.922 1.00 58.59 301 ALA A C 1
ATOM 2131 O O . ALA A 1 301 ? 29.541 20.112 -48.950 1.00 58.59 301 ALA A O 1
ATOM 2132 N N . THR A 1 302 ? 30.134 17.993 -49.403 1.00 66.50 302 THR A N 1
ATOM 2133 C CA . THR A 1 302 ? 28.851 17.532 -49.915 1.00 66.50 302 THR A CA 1
ATOM 2134 C C . THR A 1 302 ? 27.956 17.097 -48.758 1.00 66.50 302 THR A C 1
ATOM 2136 O O . THR A 1 302 ? 28.404 16.844 -47.640 1.00 66.50 302 THR A O 1
ATOM 2139 N N . GLN A 1 303 ? 26.647 17.161 -48.988 1.00 68.25 303 GLN A N 1
ATOM 2140 C CA . GLN A 1 303 ? 25.686 16.682 -48.004 1.00 68.25 303 GLN A CA 1
ATOM 2141 C C . GLN A 1 303 ? 25.826 15.163 -47.892 1.00 68.25 303 GLN A C 1
ATOM 2143 O O . GLN A 1 303 ? 26.052 14.511 -48.908 1.00 68.25 303 GLN A O 1
ATOM 2148 N N . LYS A 1 304 ? 25.672 14.633 -46.673 1.00 77.25 304 LYS A N 1
ATOM 2149 C CA . LYS A 1 304 ? 25.583 13.190 -46.433 1.00 77.25 304 LYS A CA 1
ATOM 2150 C C . LYS A 1 304 ? 24.564 12.561 -47.381 1.00 77.25 304 LYS A C 1
ATOM 2152 O O . LYS A 1 304 ? 23.474 13.116 -47.528 1.00 77.25 304 LYS A O 1
ATOM 2157 N N . ASP A 1 305 ? 24.927 11.441 -47.994 1.00 84.75 305 ASP A N 1
ATOM 2158 C CA . ASP A 1 305 ? 23.968 10.609 -48.718 1.00 84.75 305 ASP A CA 1
ATOM 2159 C C . ASP A 1 305 ? 23.226 9.773 -47.678 1.00 84.75 305 ASP A C 1
ATOM 2161 O O . ASP A 1 305 ? 23.860 9.048 -46.910 1.00 84.75 305 ASP A O 1
ATOM 2165 N N . ASP A 1 306 ? 21.911 9.938 -47.574 1.00 89.00 306 ASP A N 1
ATOM 2166 C CA . ASP A 1 306 ? 21.120 9.175 -46.612 1.00 89.00 306 ASP A CA 1
ATOM 2167 C C . ASP A 1 306 ? 21.058 7.708 -47.056 1.00 89.00 306 ASP A C 1
ATOM 2169 O O . ASP A 1 306 ? 20.913 7.421 -48.240 1.00 89.00 306 ASP A O 1
ATOM 2173 N N . ILE A 1 307 ? 21.179 6.765 -46.117 1.00 88.81 307 ILE A N 1
ATOM 2174 C CA . ILE A 1 307 ? 21.264 5.333 -46.435 1.00 88.81 307 ILE A CA 1
ATOM 2175 C C . 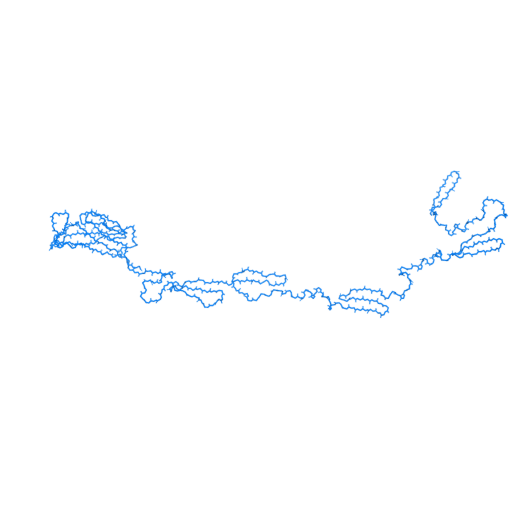ILE A 1 307 ? 20.394 4.485 -45.518 1.00 88.81 307 ILE A C 1
ATOM 2177 O O . ILE A 1 307 ? 20.338 4.662 -44.300 1.00 88.81 307 ILE A O 1
ATOM 2181 N N . ASP A 1 308 ? 19.749 3.482 -46.103 1.00 91.00 308 ASP A N 1
ATOM 2182 C CA . ASP A 1 308 ? 18.987 2.502 -45.342 1.00 91.00 308 ASP A CA 1
ATOM 2183 C C . ASP A 1 308 ? 19.902 1.411 -44.781 1.00 91.00 308 ASP A C 1
ATOM 2185 O O . ASP A 1 308 ? 20.367 0.542 -45.517 1.00 91.00 308 ASP A O 1
ATOM 2189 N N . LEU A 1 309 ? 20.126 1.423 -43.466 1.00 90.56 309 LEU A N 1
ATOM 2190 C CA . LEU A 1 309 ? 20.912 0.406 -42.770 1.00 90.56 309 LEU A CA 1
ATOM 2191 C C . LEU A 1 309 ? 20.221 -0.097 -41.507 1.00 90.56 309 LEU A C 1
ATOM 2193 O O . LEU A 1 309 ? 19.401 0.580 -40.889 1.00 90.56 309 LEU A O 1
ATOM 2197 N N . GLU A 1 310 ? 20.601 -1.309 -41.109 1.00 93.00 310 GLU A N 1
ATOM 2198 C CA . GLU A 1 310 ? 20.244 -1.841 -39.801 1.00 93.00 310 GLU A CA 1
ATOM 2199 C C . GLU A 1 310 ? 20.903 -1.014 -38.689 1.00 93.00 310 GLU A C 1
ATOM 2201 O O . GLU A 1 310 ? 22.104 -0.732 -38.724 1.00 93.00 310 GLU A O 1
ATOM 2206 N N . PHE A 1 311 ? 20.128 -0.685 -37.658 1.00 95.56 311 PHE A N 1
ATOM 2207 C CA . PHE A 1 311 ? 20.643 -0.030 -36.462 1.00 95.56 311 PHE A CA 1
ATOM 2208 C C . PHE A 1 311 ? 19.962 -0.543 -35.200 1.00 95.56 311 PHE A C 1
ATOM 2210 O O . PHE A 1 311 ? 18.886 -1.146 -35.232 1.00 95.56 311 PHE A O 1
ATOM 2217 N N . MET A 1 312 ? 20.593 -0.287 -34.059 1.00 98.25 312 MET A N 1
ATOM 2218 C CA . MET A 1 312 ? 19.988 -0.509 -32.754 1.00 98.25 312 MET A CA 1
ATOM 2219 C C . MET A 1 312 ? 19.934 0.789 -31.970 1.00 98.25 312 MET A C 1
ATOM 2221 O O . MET A 1 312 ? 20.785 1.670 -32.123 1.00 98.25 312 MET A O 1
ATOM 2225 N N . PHE A 1 313 ? 18.937 0.881 -31.099 1.00 98.56 313 PHE A N 1
ATOM 2226 C CA . PHE A 1 313 ? 18.822 1.966 -30.148 1.00 98.56 313 PHE A CA 1
ATOM 2227 C C . PHE A 1 313 ? 18.534 1.448 -28.739 1.00 98.56 313 PHE A C 1
ATOM 2229 O O . PHE A 1 313 ? 17.850 0.438 -28.548 1.00 98.56 313 PHE A O 1
ATOM 2236 N N . THR A 1 314 ? 19.001 2.200 -27.749 1.00 98.56 314 THR A N 1
ATOM 2237 C CA . THR A 1 314 ? 18.617 2.048 -26.345 1.00 98.56 314 THR A CA 1
ATOM 2238 C C . THR A 1 314 ? 18.258 3.414 -25.792 1.00 98.56 314 THR A C 1
ATOM 2240 O O . THR A 1 314 ? 19.027 4.367 -25.911 1.00 98.56 314 THR A O 1
ATOM 2243 N N . VAL A 1 315 ? 17.087 3.502 -25.172 1.00 98.44 315 VAL A N 1
ATOM 2244 C CA . VAL A 1 315 ? 16.634 4.671 -24.428 1.00 98.44 315 VAL A CA 1
ATOM 2245 C C . VAL A 1 315 ? 16.788 4.397 -22.947 1.00 98.44 315 VAL A C 1
ATOM 2247 O O . VAL A 1 315 ? 16.214 3.439 -22.429 1.00 98.44 315 VAL A O 1
ATOM 2250 N N . ILE A 1 316 ? 17.540 5.254 -22.265 1.00 97.69 316 ILE A N 1
ATOM 2251 C CA . ILE A 1 316 ? 17.772 5.161 -20.825 1.00 97.69 316 ILE A CA 1
ATOM 2252 C C . ILE A 1 316 ? 17.110 6.360 -20.159 1.00 97.69 316 ILE A C 1
ATOM 2254 O O . ILE A 1 316 ? 17.423 7.511 -20.471 1.00 97.69 316 ILE A O 1
ATOM 2258 N N . THR A 1 317 ? 16.204 6.093 -19.226 1.00 95.12 317 THR A N 1
ATOM 2259 C CA . THR A 1 317 ? 15.650 7.121 -18.343 1.00 95.12 317 THR A CA 1
ATOM 2260 C C . THR A 1 317 ? 16.485 7.196 -17.084 1.00 95.12 317 THR A C 1
ATOM 2262 O O . THR A 1 317 ? 16.820 6.165 -16.494 1.00 95.12 317 THR A O 1
ATOM 2265 N N . LEU A 1 318 ? 16.801 8.415 -16.667 1.00 89.38 318 LEU A N 1
ATOM 2266 C CA . LEU A 1 318 ? 17.438 8.660 -15.385 1.00 89.38 318 LEU A CA 1
ATOM 2267 C C . LEU A 1 318 ? 16.371 8.777 -14.288 1.00 89.38 318 LEU A C 1
ATOM 2269 O O . LEU A 1 318 ? 15.244 9.185 -14.582 1.00 89.38 318 LEU A O 1
ATOM 2273 N N . PRO A 1 319 ? 16.708 8.404 -13.046 1.00 82.00 319 PRO A N 1
ATOM 2274 C CA . PRO A 1 319 ? 15.861 8.693 -11.902 1.00 82.00 319 PRO A CA 1
ATOM 2275 C C . PRO A 1 319 ? 15.572 10.200 -11.805 1.00 82.00 319 PRO A C 1
ATOM 2277 O O . PRO A 1 319 ? 16.446 11.013 -12.120 1.00 82.00 319 PRO A O 1
ATOM 2280 N N . ASN A 1 320 ? 14.346 10.544 -11.402 1.00 66.50 320 ASN A N 1
ATOM 2281 C CA . ASN A 1 320 ? 13.929 11.932 -11.162 1.00 66.50 320 ASN A CA 1
ATOM 2282 C C . ASN A 1 320 ? 14.473 12.467 -9.833 1.00 66.50 320 ASN A C 1
ATOM 2284 O O . ASN A 1 320 ? 14.639 11.659 -8.891 1.00 66.50 320 ASN A O 1
#

Radius of gyration: 70.73 Å; chains: 1; bounding box: 151×56×159 Å

Organism: NCBI:txid2292706

Foldseek 3Di:
DWDWDADPVGIDIDDPCPDDDDQVRQVVDDLPPPDPDPPPSQWHDWHDDFQWIWTQGPVGIDIDGNPPPDDGPVRVVVPDPDDDPPDPQPPQWPDWDDDPQWIWTQGPVGIDIDGCCVPDPDPVRVVVPPPPPDDDPDADDAAFPDWDDDPPDDIDTRHQADWDWDADQQQLKIWTADSVRDGTDIDHQADPDPPDQWDRHSRSHTHRAFKDFQWKFKAFLCFATPDIDQWHWDAPDFQKIWTFGVDFAPWLPKDKDKDFDQPCQAFDWPDPGGAGAKDKDWADRTSGTTMIGIFRDDPDPDDTHTTRGIMMMTIIDGGD

Sequence (320 aa):
TSITVTDAGGTLSQDLDGTFATDAELAALNTDDADADPTNEYNTAVGLTGTSITVTDAGGTLSQDLDGTFATDAELAALNTDDADADPTNEYNTAVGLTGTSITVTDAGGTLSQDLDGTFATDAELAAVADDDVSVTNTVSGNRIATISEAGIASVDINETVTSLSQNTSTGVISYTDEDGGTPETANVVSADANNQISVGSDGGAFLNMPMIYSTGKINGDGTAAAIYQATVSRINEGDYQITFTTALGNSNYIIQLVTLDCGGDCPGNTGANYDDPGISYYDQQTSGFKVNIGDSDNGATQKDDIDLEFMFTVITLPN

pLDDT: mean 81.35, std 13.89, range [46.44, 98.81]

Secondary structure (DSSP, 8-state):
-EEEEEETTEEEEEE---S---HHHHTT-----S---TTS--EEEEEEETTEEEEEETTEEEEEE-TTTS--HHHHHT--SS-TT--TTS--EEEEEEETTEEEEEETTEEEEEE-TTTS--HHHHHHS---S-----PPSSEEEEEE--TTS--EEEEE---EEEE-TTT-EEEEE-TT--SPEEEESS--STT-SEEE-TTSSEEE-S-EEEEEEEE-TTS-EEEEESEEEEEEETTEEEEEESS--SSS--EEEEEE---TT-EE-SSSSEES-EEEEEEEEETTEEEEEEEE--SSSSPPEE----EEEEEEEPP-